Protein AF-A0A0S4U1T1-F1 (afdb_monomer)

Mean predicted aligned error: 9.07 Å

Organism: Ralstonia solanacearum (NCBI:txid305)

Nearest PDB structures (foldseek):
  3ty1-assembly1_C  TM=4.062E-01  e=2.350E+00  Klebsiella pneumoniae subsp. pneumoniae MGH 78578
  8wo9-assembly1_A  TM=2.594E-01  e=1.035E+00  Anas platyrhynchos

Secondary structure (DSSP, 8-state):
-------PPPP--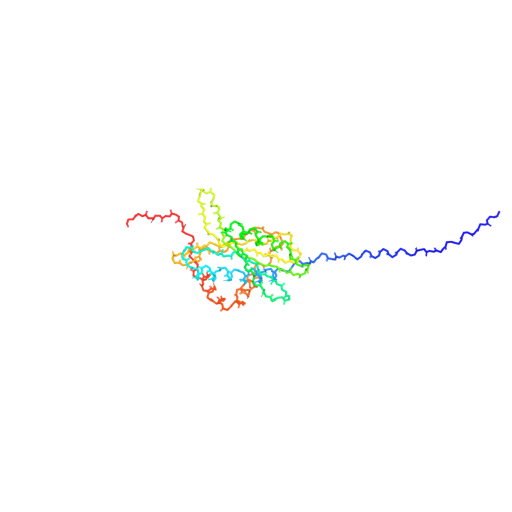-------PPPP-HHHHHHHHHHHHHHHHHHHHHS-TT--PPPEEEEEETTEEEEEE---SSHHHHHHHHHHHHHTPPTT-EEEEEEEEEEE-SSS-EEEEEEEEEE-TT-SS-EEEEEEEETTTTEEEEEEEE---SSS-SSHHHHHHHHHHHHHTSTTHHHHHHHHHTPBPPPPS-----

Foldseek 3Di:
DDDDDDDDDDDPPPPPPPPPQDQDDQLLQLLQLLQQLLVQLVQLQPDDPPDFDFKWKWKADPNDTDIDGQDDPDPVVSVVSRVVVLVVHDPQIKMKIWGWDWDDPVPRDIFIWIWIWIDGGNAPGIKIKTWGFDSVNTATEDDIDTDDGPRHCPPVVSSVVSSLVSLVVDPCSVVSVVRRVRHHYPDPPDDDDD

pLDDT: mean 84.94, std 17.88, range [35.72, 98.62]

Structure (mmCIF, N/CA/C/O backbone):
data_AF-A0A0S4U1T1-F1
#
_entry.id   AF-A0A0S4U1T1-F1
#
loop_
_atom_site.group_PDB
_atom_site.id
_atom_site.type_symbol
_atom_site.label_atom_id
_atom_site.label_alt_id
_atom_site.label_comp_id
_atom_site.label_asym_id
_atom_site.label_entity_id
_atom_site.label_seq_id
_atom_site.pdbx_PDB_ins_code
_atom_site.Cartn_x
_atom_site.Cartn_y
_atom_site.Cartn_z
_atom_site.occupancy
_atom_site.B_iso_or_equiv
_atom_site.auth_seq_id
_atom_site.auth_comp_id
_atom_site.auth_asym_id
_atom_site.auth_atom_id
_atom_site.pdbx_PDB_model_num
ATOM 1 N N . MET A 1 1 ? 19.005 -33.807 -72.481 1.00 41.78 1 MET A N 1
ATOM 2 C CA . MET A 1 1 ? 19.956 -32.889 -71.814 1.00 41.78 1 MET A CA 1
ATOM 3 C C . MET A 1 1 ? 19.130 -31.773 -71.186 1.00 41.78 1 MET A C 1
ATOM 5 O O . MET A 1 1 ? 18.418 -31.109 -71.921 1.00 41.78 1 MET A O 1
ATOM 9 N N . MET A 1 2 ? 18.902 -31.804 -69.864 1.00 35.72 2 MET A N 1
ATOM 10 C CA . MET A 1 2 ? 19.559 -30.906 -68.881 1.00 35.72 2 MET A CA 1
ATOM 11 C C . MET A 1 2 ? 19.509 -29.440 -69.355 1.00 35.72 2 MET A C 1
ATOM 13 O O . MET A 1 2 ? 20.162 -29.118 -70.334 1.00 35.72 2 MET A O 1
ATOM 17 N N . GLY A 1 3 ? 18.732 -28.508 -68.800 1.00 37.09 3 GLY A N 1
ATOM 18 C CA . GLY A 1 3 ? 18.296 -28.312 -67.418 1.00 37.09 3 GLY A CA 1
ATOM 19 C C . GLY A 1 3 ? 19.078 -27.130 -66.837 1.00 37.09 3 GLY A C 1
ATOM 20 O O . GLY A 1 3 ? 20.259 -27.285 -66.565 1.00 37.09 3 GLY A O 1
ATOM 21 N N . MET A 1 4 ? 18.447 -25.965 -66.648 1.00 39.22 4 MET A N 1
ATOM 22 C CA . MET A 1 4 ? 18.940 -24.942 -65.714 1.00 39.22 4 MET A CA 1
ATOM 23 C C . MET A 1 4 ? 17.814 -23.984 -65.311 1.00 39.22 4 MET A C 1
ATOM 25 O O . MET A 1 4 ? 17.476 -23.024 -66.001 1.00 39.22 4 MET A O 1
ATOM 29 N N . VAL A 1 5 ? 17.231 -24.294 -64.156 1.00 44.50 5 VAL A N 1
ATOM 30 C CA . VAL A 1 5 ? 16.336 -23.440 -63.376 1.00 44.50 5 VAL A CA 1
ATOM 31 C C . VAL A 1 5 ? 17.196 -22.387 -62.678 1.00 44.50 5 VAL A C 1
ATOM 33 O O . VAL A 1 5 ? 18.118 -22.728 -61.939 1.00 44.50 5 VAL A O 1
ATOM 36 N N . ARG A 1 6 ? 16.914 -21.098 -62.892 1.00 45.56 6 ARG A N 1
ATOM 37 C CA . ARG A 1 6 ? 17.517 -20.018 -62.098 1.00 45.56 6 ARG A CA 1
ATOM 38 C C . ARG A 1 6 ? 16.721 -19.846 -60.807 1.00 45.56 6 ARG A C 1
ATOM 40 O O . ARG A 1 6 ? 15.758 -19.088 -60.765 1.00 45.56 6 ARG A O 1
ATOM 47 N N . HIS A 1 7 ? 17.151 -20.526 -59.749 1.00 41.91 7 HIS A N 1
ATOM 48 C CA . HIS A 1 7 ? 16.784 -20.155 -58.386 1.00 41.91 7 HIS A CA 1
ATOM 49 C C . HIS A 1 7 ? 17.549 -18.886 -57.993 1.00 41.91 7 HIS A C 1
ATOM 51 O O . HIS A 1 7 ? 18.775 -18.895 -57.905 1.00 41.91 7 HIS A O 1
ATOM 57 N N . ARG A 1 8 ? 16.833 -17.784 -57.751 1.00 44.81 8 ARG A N 1
ATOM 58 C CA . ARG A 1 8 ? 17.343 -16.698 -56.908 1.00 44.81 8 ARG A CA 1
ATOM 59 C C . ARG A 1 8 ? 16.744 -16.873 -55.522 1.00 44.81 8 ARG A C 1
ATOM 61 O O . ARG A 1 8 ? 15.528 -16.890 -55.364 1.00 44.81 8 ARG A O 1
ATOM 68 N N . HIS A 1 9 ? 17.636 -17.063 -54.559 1.00 41.59 9 HIS A N 1
ATOM 69 C CA . HIS A 1 9 ? 17.355 -17.194 -53.141 1.00 41.59 9 HIS A CA 1
ATOM 70 C C . HIS A 1 9 ? 16.504 -16.027 -52.629 1.00 41.59 9 HIS A C 1
ATOM 72 O O . HIS A 1 9 ? 16.941 -14.878 -52.651 1.00 41.59 9 HIS A O 1
ATOM 78 N N . ALA A 1 10 ? 15.313 -16.337 -52.121 1.00 45.78 10 ALA A N 1
ATOM 79 C CA . ALA A 1 10 ? 14.671 -15.509 -51.114 1.00 45.78 10 ALA A CA 1
ATOM 80 C C . ALA A 1 10 ? 15.409 -15.753 -49.789 1.00 45.78 10 ALA A C 1
ATOM 82 O O . ALA A 1 10 ? 15.484 -16.889 -49.322 1.00 45.78 10 ALA A O 1
ATOM 83 N N . LEU A 1 11 ? 15.998 -14.707 -49.212 1.00 40.38 11 LEU A N 1
ATOM 84 C CA . LEU A 1 11 ? 16.504 -14.749 -47.841 1.00 40.38 11 LEU A CA 1
ATOM 85 C C . LEU A 1 11 ? 15.298 -14.705 -46.892 1.00 40.38 11 LEU A C 1
ATOM 87 O O . LEU A 1 11 ? 14.519 -13.751 -46.979 1.00 40.38 11 LEU A O 1
ATOM 91 N N . PRO A 1 12 ? 15.113 -15.676 -45.982 1.00 42.88 12 PRO A N 1
ATOM 92 C CA . PRO A 1 12 ? 14.087 -15.560 -44.963 1.00 42.88 12 PRO A CA 1
ATOM 93 C C . PRO A 1 12 ? 14.599 -14.612 -43.875 1.00 42.88 12 PRO A C 1
ATOM 95 O O . PRO A 1 12 ? 15.314 -15.017 -42.962 1.00 42.88 12 PRO A O 1
ATOM 98 N N . PHE A 1 13 ? 14.220 -13.336 -43.949 1.00 44.84 13 PHE A N 1
ATOM 99 C CA . PHE A 1 13 ? 14.292 -12.430 -42.800 1.00 44.84 13 PHE A CA 1
ATOM 100 C C . PHE A 1 13 ? 13.163 -12.771 -41.817 1.00 44.84 13 PHE A C 1
ATOM 102 O O . PHE A 1 13 ? 12.251 -11.983 -41.592 1.00 44.84 13 PHE A O 1
ATOM 109 N N . ASN A 1 14 ? 13.225 -13.958 -41.212 1.00 41.84 14 ASN A N 1
ATOM 110 C CA . ASN A 1 14 ? 12.470 -14.259 -39.999 1.00 41.84 14 ASN A CA 1
ATOM 111 C C . ASN A 1 14 ? 13.271 -13.730 -38.805 1.00 41.84 14 ASN A C 1
ATOM 113 O O . ASN A 1 14 ? 13.803 -14.489 -37.999 1.00 41.84 14 ASN A O 1
ATOM 117 N N . ASN A 1 15 ? 13.390 -12.405 -38.709 1.00 42.28 15 ASN A N 1
ATOM 118 C CA . ASN A 1 15 ? 13.849 -11.779 -37.477 1.00 42.28 15 ASN A CA 1
ATOM 119 C C . ASN A 1 15 ? 12.628 -11.652 -36.563 1.00 42.28 15 ASN A C 1
ATOM 121 O O . ASN A 1 15 ? 11.999 -10.601 -36.458 1.00 42.28 15 ASN A O 1
ATOM 125 N N . VAL A 1 16 ? 12.235 -12.780 -35.968 1.00 50.03 16 VAL A N 1
ATOM 126 C CA . VAL A 1 16 ? 11.308 -12.776 -34.840 1.00 50.03 16 VAL A CA 1
ATOM 127 C C . VAL A 1 16 ? 12.077 -12.108 -33.710 1.00 50.03 16 VAL A C 1
ATOM 129 O O . VAL A 1 16 ? 12.902 -12.745 -33.057 1.00 50.03 16 VAL A O 1
ATOM 132 N N . PHE A 1 17 ? 11.871 -10.802 -33.530 1.00 50.41 17 PHE A N 1
ATOM 133 C CA . PHE A 1 17 ? 12.301 -10.104 -32.329 1.00 50.41 17 PHE A CA 1
ATOM 134 C C . PHE A 1 17 ? 11.681 -10.852 -31.151 1.00 50.41 17 PHE A C 1
ATOM 136 O O . PHE A 1 17 ? 10.488 -10.721 -30.880 1.00 50.41 17 PHE A O 1
ATOM 143 N N . GLN A 1 18 ? 12.467 -11.694 -30.480 1.00 49.09 18 GLN A N 1
ATOM 144 C CA . GLN A 1 18 ? 12.069 -12.220 -29.189 1.00 49.09 18 GLN A CA 1
ATOM 145 C C . GLN A 1 18 ? 12.020 -11.018 -28.253 1.00 49.09 18 GLN A C 1
ATOM 147 O O . GLN A 1 18 ? 13.052 -10.545 -27.776 1.00 49.09 18 GLN A O 1
ATOM 152 N N . VAL A 1 19 ? 10.818 -10.478 -28.053 1.00 56.94 19 VAL A N 1
ATOM 153 C CA . VAL A 1 19 ? 10.554 -9.494 -27.009 1.00 56.94 19 VAL A CA 1
ATOM 154 C C . VAL A 1 19 ? 10.908 -10.192 -25.702 1.00 56.94 19 VAL A C 1
ATOM 156 O O . VAL A 1 19 ? 10.192 -11.074 -25.231 1.00 56.94 19 VAL A O 1
ATOM 159 N N . LYS A 1 20 ? 12.088 -9.877 -25.168 1.00 61.00 20 LYS A N 1
ATOM 160 C CA . LYS A 1 20 ? 12.563 -10.434 -23.907 1.00 61.00 20 LYS A CA 1
ATOM 161 C C . LYS A 1 20 ? 11.559 -10.003 -22.840 1.00 61.00 20 LYS A C 1
ATOM 163 O O . LYS A 1 20 ? 11.404 -8.804 -22.615 1.00 61.00 20 LYS A O 1
ATOM 168 N N . LYS A 1 21 ? 10.854 -10.966 -22.227 1.00 63.94 21 LYS A N 1
ATOM 169 C CA . LYS A 1 21 ? 9.918 -10.692 -21.124 1.00 63.94 21 LYS A CA 1
ATOM 170 C C . LYS A 1 21 ? 10.663 -9.824 -20.096 1.00 63.94 21 LYS A C 1
ATOM 172 O O . LYS A 1 21 ? 11.788 -10.192 -19.736 1.00 63.94 21 LYS A O 1
ATOM 177 N N . PRO A 1 22 ? 10.110 -8.670 -19.682 1.00 71.38 22 PRO A N 1
ATOM 178 C CA . PRO A 1 22 ? 10.780 -7.811 -18.718 1.00 71.38 22 PRO A CA 1
ATOM 179 C C . PRO A 1 22 ? 11.068 -8.613 -17.447 1.00 71.38 22 PRO A C 1
ATOM 181 O O . PRO A 1 22 ? 10.207 -9.345 -16.956 1.00 71.38 22 PRO A O 1
ATOM 184 N N . ILE A 1 23 ? 12.305 -8.516 -16.957 1.00 82.75 23 ILE A N 1
ATOM 185 C CA . ILE A 1 23 ? 12.683 -9.088 -15.664 1.00 82.75 23 ILE A CA 1
ATOM 186 C C . ILE A 1 23 ? 12.072 -8.184 -14.596 1.00 82.75 23 ILE A C 1
ATOM 188 O O . ILE A 1 23 ? 12.222 -6.966 -14.660 1.00 82.75 23 ILE A O 1
ATOM 192 N N . MET A 1 24 ? 11.368 -8.796 -13.648 1.00 89.94 24 MET A N 1
ATOM 193 C CA . MET A 1 24 ? 10.715 -8.099 -12.547 1.00 89.94 24 MET A CA 1
ATOM 194 C C . MET A 1 24 ? 11.749 -7.397 -11.656 1.00 89.94 24 MET A C 1
ATOM 196 O O . MET A 1 24 ? 12.754 -8.001 -11.282 1.00 89.94 24 MET A O 1
ATOM 200 N N . ASP A 1 25 ? 11.495 -6.129 -11.326 1.00 93.25 25 ASP A N 1
ATOM 201 C CA . ASP A 1 25 ? 12.336 -5.326 -10.435 1.00 93.25 25 ASP A CA 1
ATOM 202 C C . ASP A 1 25 ? 11.731 -5.274 -9.022 1.00 93.25 25 ASP A C 1
ATOM 204 O O . ASP A 1 25 ? 10.825 -4.486 -8.732 1.00 93.25 25 ASP A O 1
ATOM 208 N N . ASP A 1 26 ? 12.252 -6.129 -8.138 1.00 94.88 26 ASP A N 1
ATOM 209 C CA . ASP A 1 26 ? 11.770 -6.282 -6.757 1.00 94.88 26 ASP A CA 1
ATOM 210 C C . A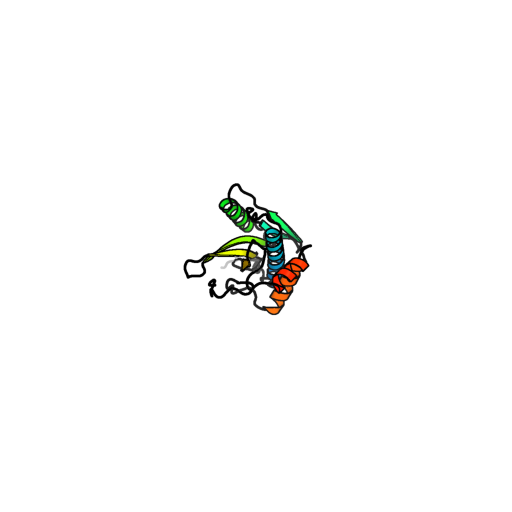SP A 1 26 ? 11.998 -5.004 -5.925 1.00 94.88 26 ASP A C 1
ATOM 212 O O . ASP A 1 26 ? 11.208 -4.682 -5.037 1.00 94.88 26 ASP A O 1
ATOM 216 N N . SER A 1 27 ? 13.033 -4.221 -6.258 1.00 96.00 27 SER A N 1
ATOM 217 C CA . SER A 1 27 ? 13.330 -2.944 -5.590 1.00 96.00 27 SER A CA 1
ATOM 218 C C . SER A 1 27 ? 12.269 -1.895 -5.912 1.00 96.00 27 SER A C 1
ATOM 220 O O . SER A 1 27 ? 11.778 -1.202 -5.017 1.00 96.00 27 SER A O 1
ATOM 222 N N . ARG A 1 28 ? 11.877 -1.798 -7.189 1.00 95.75 28 ARG A N 1
ATOM 223 C CA . ARG A 1 28 ? 10.784 -0.913 -7.623 1.00 95.75 28 ARG A CA 1
ATOM 224 C C . ARG A 1 28 ? 9.464 -1.301 -6.979 1.00 95.75 28 ARG A C 1
ATOM 226 O O . ARG A 1 28 ? 8.778 -0.441 -6.432 1.00 95.75 28 ARG A O 1
ATOM 233 N N . LEU A 1 29 ? 9.141 -2.594 -6.992 1.00 97.19 29 LEU A N 1
ATOM 234 C CA . LEU A 1 29 ? 7.918 -3.107 -6.380 1.00 97.19 29 LEU A CA 1
ATOM 235 C C . LEU A 1 29 ? 7.830 -2.721 -4.896 1.00 97.19 29 LEU A C 1
ATOM 237 O O . LEU A 1 29 ? 6.812 -2.182 -4.458 1.00 97.19 29 LEU A O 1
ATOM 241 N N . ALA A 1 30 ? 8.911 -2.935 -4.141 1.00 98.19 30 ALA A N 1
ATOM 242 C CA . ALA A 1 30 ? 8.996 -2.565 -2.733 1.00 98.19 30 ALA A CA 1
ATOM 243 C C . ALA A 1 30 ? 8.769 -1.065 -2.505 1.00 98.19 30 ALA A C 1
ATOM 245 O O . ALA A 1 30 ? 7.955 -0.681 -1.662 1.00 98.19 30 ALA A O 1
ATOM 246 N N . ARG A 1 31 ? 9.446 -0.214 -3.285 1.00 98.19 31 ARG A N 1
ATOM 247 C CA . ARG A 1 31 ? 9.311 1.245 -3.203 1.00 98.19 31 ARG A CA 1
ATOM 248 C C . ARG A 1 31 ? 7.877 1.701 -3.473 1.00 98.19 31 ARG A C 1
ATOM 250 O O . ARG A 1 31 ? 7.341 2.515 -2.721 1.00 98.19 31 ARG A O 1
ATOM 257 N N . TYR A 1 32 ? 7.236 1.151 -4.502 1.00 98.00 32 TYR A N 1
ATOM 258 C CA . TYR A 1 32 ? 5.875 1.534 -4.887 1.00 98.00 32 TYR A CA 1
ATOM 259 C C . TYR A 1 32 ? 4.856 1.161 -3.810 1.00 98.00 32 TYR A C 1
ATOM 261 O O . TYR A 1 32 ? 3.946 1.942 -3.509 1.00 98.00 32 TYR A O 1
ATOM 269 N N . LEU A 1 33 ? 5.033 -0.012 -3.197 1.00 98.44 33 LEU A N 1
ATOM 270 C CA . LEU A 1 33 ? 4.231 -0.469 -2.065 1.00 98.44 33 LEU A CA 1
ATOM 271 C C . LEU A 1 33 ? 4.443 0.397 -0.823 1.00 98.44 33 LEU A C 1
ATOM 273 O O . LEU A 1 33 ? 3.465 0.738 -0.166 1.00 98.44 33 LEU A O 1
ATOM 277 N N . GLY A 1 34 ? 5.682 0.793 -0.521 1.00 98.31 34 GLY A N 1
ATOM 278 C CA . GLY A 1 34 ? 5.988 1.665 0.616 1.00 98.31 34 GLY A CA 1
ATOM 279 C C . GLY A 1 34 ? 5.305 3.030 0.516 1.00 98.31 34 GLY A C 1
ATOM 280 O O . GLY A 1 34 ? 4.718 3.510 1.485 1.00 98.31 34 GLY A O 1
ATOM 281 N N . TYR A 1 35 ? 5.312 3.625 -0.679 1.00 98.62 35 TYR A N 1
ATOM 282 C CA . TYR A 1 35 ? 4.640 4.900 -0.938 1.00 98.62 35 TYR A CA 1
ATOM 283 C C . TYR A 1 35 ? 3.117 4.801 -0.779 1.00 98.62 35 TYR A C 1
ATOM 285 O O . TYR A 1 35 ? 2.511 5.639 -0.108 1.00 98.62 35 TYR A O 1
ATOM 293 N N . ALA A 1 36 ? 2.493 3.767 -1.360 1.00 98.25 36 ALA A N 1
ATOM 294 C CA . ALA A 1 36 ? 1.055 3.538 -1.208 1.00 98.25 36 ALA A CA 1
ATOM 295 C C . ALA A 1 36 ? 0.696 3.225 0.252 1.00 98.25 36 ALA A C 1
ATOM 297 O O . ALA A 1 36 ? -0.232 3.800 0.807 1.00 98.25 36 ALA A O 1
ATOM 298 N N . PHE A 1 37 ? 1.473 2.391 0.936 1.00 98.06 37 PHE A N 1
ATOM 299 C CA . PHE A 1 37 ? 1.269 2.141 2.358 1.00 98.06 37 PHE A CA 1
ATOM 300 C C . PHE A 1 37 ? 1.258 3.442 3.171 1.00 98.06 37 PHE A C 1
ATOM 302 O O . PHE A 1 37 ? 0.304 3.692 3.906 1.00 98.06 37 PHE A O 1
ATOM 309 N N . SER A 1 38 ? 2.256 4.308 2.974 1.00 97.75 38 SER A N 1
ATOM 310 C CA . SER A 1 38 ? 2.314 5.590 3.674 1.00 97.75 38 SER A CA 1
ATOM 311 C C . SER A 1 38 ? 1.099 6.471 3.378 1.00 97.75 38 SER A C 1
ATOM 313 O O . SER A 1 38 ? 0.503 7.020 4.305 1.00 97.75 38 SER A O 1
ATOM 315 N N . GLN A 1 39 ? 0.675 6.551 2.112 1.00 96.94 39 GLN A N 1
ATOM 316 C CA . GLN A 1 39 ? -0.532 7.282 1.718 1.00 96.94 39 GLN A CA 1
ATOM 317 C C . GLN A 1 39 ? -1.785 6.741 2.423 1.00 96.94 39 GLN A C 1
ATOM 319 O O . GLN A 1 39 ? -2.591 7.522 2.919 1.00 96.94 39 GLN A O 1
ATOM 324 N N . ALA A 1 40 ? -1.954 5.417 2.486 1.00 95.94 40 ALA A N 1
ATOM 325 C CA . ALA A 1 40 ? -3.110 4.796 3.130 1.00 95.94 40 ALA A CA 1
ATOM 326 C C . ALA A 1 40 ? -3.143 5.055 4.644 1.00 95.94 40 ALA A C 1
ATOM 328 O O . ALA A 1 40 ? -4.201 5.372 5.183 1.00 95.94 40 ALA A O 1
ATOM 329 N N . VAL A 1 41 ? -1.987 4.969 5.312 1.00 95.25 41 VAL A N 1
ATOM 330 C CA . VAL A 1 41 ? -1.849 5.297 6.740 1.00 95.25 41 VAL A CA 1
ATOM 331 C C . VAL A 1 41 ? -2.227 6.748 7.000 1.00 95.25 41 VAL A C 1
ATOM 333 O O . VAL A 1 41 ? -3.002 7.022 7.911 1.00 95.25 41 VAL A O 1
ATOM 336 N N . HIS A 1 42 ? -1.718 7.674 6.187 1.00 94.19 42 HIS A N 1
ATOM 337 C CA . HIS A 1 42 ? -2.030 9.088 6.348 1.00 94.19 42 HIS A CA 1
ATOM 338 C C . HIS A 1 42 ? -3.517 9.374 6.159 1.00 94.19 42 HIS A C 1
ATOM 340 O O . HIS A 1 42 ? -4.097 10.056 6.996 1.00 94.19 42 HIS A O 1
ATOM 346 N N . LEU A 1 43 ? -4.141 8.817 5.114 1.00 92.38 43 LEU A N 1
ATOM 347 C CA . LEU A 1 43 ? -5.578 8.973 4.889 1.00 92.38 43 LEU A CA 1
ATOM 348 C C . LEU A 1 43 ? -6.368 8.491 6.109 1.00 92.38 43 LEU A C 1
ATOM 350 O O . LEU A 1 43 ? -7.123 9.267 6.676 1.00 92.38 43 LEU A O 1
ATOM 354 N N . GLN A 1 44 ? -6.119 7.275 6.596 1.00 91.06 44 GLN A N 1
ATOM 355 C CA . GLN A 1 44 ? -6.805 6.767 7.790 1.00 91.06 44 GLN A CA 1
ATOM 356 C C . GLN A 1 44 ? -6.574 7.604 9.048 1.00 91.06 44 GLN A C 1
ATOM 358 O O . GLN A 1 44 ? -7.448 7.679 9.902 1.00 91.06 44 GLN A O 1
ATOM 363 N N . HIS A 1 45 ? -5.409 8.234 9.171 1.00 87.81 45 HIS A N 1
ATOM 364 C CA . HIS A 1 45 ? -5.102 9.079 10.315 1.00 87.81 45 HIS A CA 1
ATOM 365 C C . HIS A 1 45 ? -5.879 10.405 10.316 1.00 87.81 45 HIS A C 1
ATOM 367 O O . HIS A 1 45 ? -6.104 10.965 11.387 1.00 87.81 45 HIS A O 1
ATOM 373 N N . VAL A 1 46 ? -6.251 10.926 9.141 1.00 88.62 46 VAL A N 1
ATOM 374 C CA . VAL A 1 46 ? -6.899 12.245 9.001 1.00 88.62 46 VAL A CA 1
ATOM 375 C C . VAL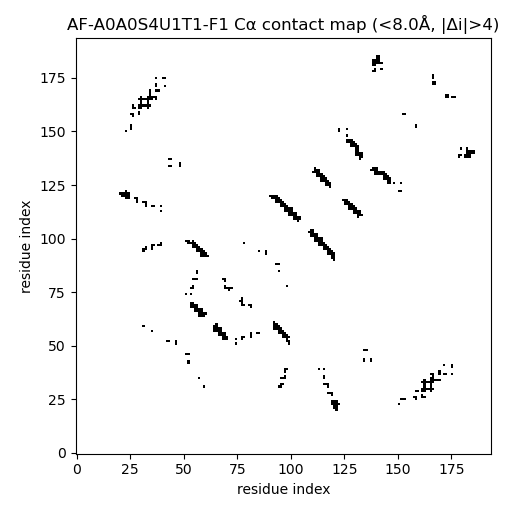 A 1 46 ? -8.395 12.179 8.698 1.00 88.62 46 VAL A C 1
ATOM 377 O O . VAL A 1 46 ? -9.055 13.216 8.749 1.00 88.62 46 VAL A O 1
ATOM 380 N N . LEU A 1 47 ? -8.926 10.999 8.370 1.00 87.06 47 LEU A N 1
ATOM 381 C CA . LEU A 1 47 ? -10.359 10.803 8.157 1.00 87.06 47 LEU A CA 1
ATOM 382 C C . LEU A 1 47 ? -11.137 10.977 9.463 1.00 87.06 47 LEU A C 1
ATOM 384 O O . LEU A 1 47 ? -10.689 10.566 10.536 1.00 87.06 47 LEU A O 1
ATOM 388 N N . ALA A 1 48 ? -12.336 11.549 9.364 1.00 81.94 48 ALA A N 1
ATOM 389 C CA . ALA A 1 48 ? -13.270 11.544 10.483 1.00 81.94 48 ALA A CA 1
ATOM 390 C C . ALA A 1 48 ? -13.794 10.111 10.753 1.00 81.94 48 ALA A C 1
ATOM 392 O O . ALA A 1 48 ? -13.827 9.297 9.830 1.00 81.94 48 ALA A O 1
ATOM 393 N N . PRO A 1 49 ? -14.264 9.787 11.977 1.00 77.19 49 PRO A N 1
ATOM 394 C CA . PRO A 1 49 ? -14.633 8.415 12.365 1.00 77.19 49 PRO A CA 1
ATOM 395 C C . PRO A 1 49 ? -15.642 7.692 11.450 1.00 77.19 49 PRO A C 1
ATOM 397 O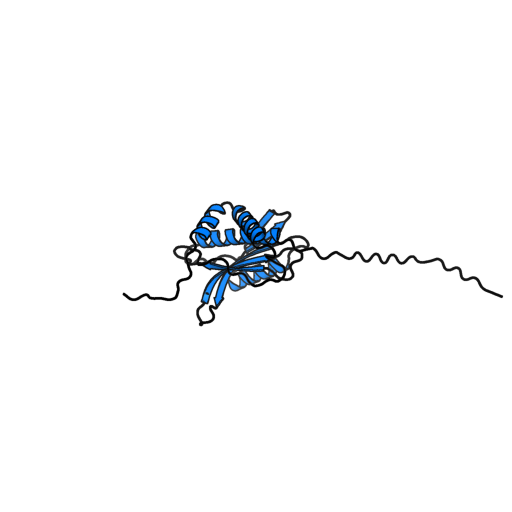 O . PRO A 1 49 ? -15.604 6.468 11.341 1.00 77.19 49 PRO A O 1
ATOM 400 N N . GLU A 1 50 ? -16.518 8.444 10.780 1.00 81.56 50 GLU A N 1
ATOM 401 C CA . GLU A 1 50 ? -17.566 7.926 9.884 1.00 81.56 50 GLU A CA 1
ATOM 402 C C . GLU A 1 50 ? -17.189 8.010 8.394 1.00 81.56 50 GLU A C 1
ATOM 404 O O . GLU A 1 50 ? -17.958 7.596 7.523 1.00 81.56 50 GLU A O 1
ATOM 409 N N . GLU A 1 51 ? -16.021 8.567 8.071 1.00 85.56 51 GLU A N 1
ATOM 410 C CA . GLU A 1 51 ? -15.556 8.654 6.694 1.00 85.56 51 GLU A CA 1
ATOM 411 C C . GLU A 1 51 ? -14.848 7.366 6.276 1.00 85.56 51 GLU A C 1
ATOM 413 O O . GLU A 1 51 ? -14.166 6.693 7.048 1.00 85.56 51 GLU A O 1
ATOM 418 N N . LEU A 1 52 ? -15.023 7.020 5.005 1.00 83.25 52 LEU A N 1
ATOM 419 C CA . LEU A 1 52 ? -14.376 5.871 4.393 1.00 83.25 52 LEU A CA 1
ATOM 420 C C . LEU A 1 52 ? -13.296 6.372 3.447 1.00 83.25 52 LEU A C 1
ATOM 422 O O . LEU A 1 52 ? -13.478 7.373 2.747 1.00 83.25 52 LEU A O 1
ATOM 426 N N . THR A 1 53 ? -12.181 5.653 3.385 1.00 87.38 53 THR A N 1
ATOM 427 C CA . THR A 1 53 ? -11.126 5.988 2.432 1.00 87.38 53 THR A CA 1
ATOM 428 C C . THR A 1 53 ? -11.653 5.819 1.020 1.00 87.38 53 THR A C 1
ATOM 430 O O . THR A 1 53 ? -12.192 4.772 0.659 1.00 87.38 53 THR A O 1
ATOM 433 N N . VAL A 1 54 ? -11.454 6.841 0.193 1.00 92.12 54 VAL A N 1
ATOM 434 C CA . VAL A 1 54 ? -11.616 6.708 -1.253 1.00 92.12 54 VAL A CA 1
ATOM 435 C C . VAL A 1 54 ? -10.456 5.851 -1.776 1.00 92.12 54 VAL A C 1
ATOM 437 O O . VAL A 1 54 ? -9.300 6.258 -1.624 1.00 92.12 54 VAL A O 1
ATOM 440 N N . PRO A 1 55 ? -10.718 4.677 -2.385 1.00 93.50 55 PRO A N 1
ATOM 441 C CA . PRO A 1 55 ? -9.681 3.876 -3.020 1.00 93.50 55 PRO A CA 1
ATOM 442 C C . PRO A 1 55 ? -8.904 4.696 -4.048 1.00 93.50 55 PRO A C 1
ATOM 444 O O . PRO A 1 55 ? -9.472 5.517 -4.774 1.00 93.50 55 PRO A O 1
ATOM 447 N N . TYR A 1 56 ? -7.603 4.455 -4.138 1.00 96.00 56 TYR A N 1
ATOM 448 C CA . TYR A 1 56 ? -6.739 5.175 -5.066 1.00 96.00 56 TYR A CA 1
ATOM 449 C C . TYR A 1 56 ? -5.744 4.238 -5.745 1.00 96.00 56 TYR A C 1
ATOM 451 O O . TYR A 1 56 ? -5.398 3.172 -5.227 1.00 96.00 56 TYR A O 1
ATOM 459 N N . VAL A 1 57 ? -5.256 4.674 -6.903 1.00 96.94 57 VAL A N 1
ATOM 460 C CA . VAL A 1 57 ? -4.150 4.048 -7.633 1.00 96.94 57 VAL A CA 1
ATOM 461 C C . VAL A 1 57 ? -3.046 5.081 -7.783 1.00 96.94 57 VAL A C 1
ATOM 463 O O . VAL A 1 57 ? -3.301 6.228 -8.130 1.00 96.94 57 VAL A O 1
ATOM 466 N N . VAL A 1 58 ? -1.815 4.683 -7.510 1.00 96.75 58 VAL A N 1
ATOM 467 C CA . VAL A 1 58 ? -0.610 5.459 -7.776 1.00 96.75 58 VAL A CA 1
ATOM 468 C C . VAL A 1 58 ? -0.000 4.924 -9.056 1.00 96.75 58 VAL A C 1
ATOM 470 O O . VAL A 1 58 ? 0.452 3.778 -9.104 1.00 96.75 58 VAL A O 1
ATOM 473 N N . TYR A 1 59 ? 0.011 5.753 -10.091 1.00 95.25 59 TYR A N 1
ATOM 474 C CA . TYR A 1 59 ? 0.716 5.455 -11.329 1.00 95.25 59 TYR A CA 1
ATOM 475 C C . TYR A 1 59 ? 2.166 5.903 -11.218 1.00 95.25 59 TYR A C 1
ATOM 477 O O . TYR A 1 59 ? 2.434 7.000 -10.727 1.00 95.25 59 TYR A O 1
ATOM 485 N N . TRP A 1 60 ? 3.087 5.063 -11.682 1.00 93.75 60 TRP A N 1
ATOM 486 C CA . TRP A 1 60 ? 4.516 5.348 -11.640 1.00 93.75 60 TRP A CA 1
ATOM 487 C C . TRP A 1 60 ? 5.059 5.529 -13.044 1.00 93.75 60 TRP A C 1
ATOM 489 O O . TRP A 1 60 ? 5.168 4.564 -13.802 1.00 93.75 60 TRP A O 1
ATOM 499 N N . ASP A 1 61 ? 5.434 6.761 -13.368 1.00 89.31 61 ASP A N 1
ATOM 500 C CA . ASP A 1 61 ? 6.137 7.083 -14.603 1.00 89.31 61 ASP A CA 1
ATOM 501 C C . ASP A 1 61 ? 7.539 7.581 -14.264 1.00 89.31 61 ASP A C 1
ATOM 503 O O . ASP A 1 61 ? 7.694 8.535 -13.508 1.00 89.31 61 ASP A O 1
ATOM 507 N N . HIS A 1 62 ? 8.569 6.893 -14.756 1.00 86.25 62 HIS A N 1
ATOM 508 C CA . HIS A 1 62 ? 9.967 7.211 -14.445 1.00 86.25 62 HIS A CA 1
ATOM 509 C C . HIS A 1 62 ? 10.256 7.433 -12.937 1.00 86.25 62 HIS A C 1
ATOM 511 O O . HIS A 1 62 ? 10.995 8.343 -12.575 1.00 86.25 62 HIS A O 1
ATOM 517 N N . GLU A 1 63 ? 9.697 6.586 -12.059 1.00 88.12 63 GLU A N 1
ATOM 518 C CA . GLU A 1 63 ? 9.783 6.697 -10.582 1.00 88.12 63 GLU A CA 1
ATOM 519 C C . GLU A 1 63 ? 9.063 7.906 -9.958 1.00 88.12 63 GLU A C 1
ATOM 521 O O . GLU A 1 63 ? 9.217 8.164 -8.764 1.00 88.12 63 GLU A O 1
ATOM 526 N N . VAL A 1 64 ? 8.247 8.624 -10.728 1.00 92.25 64 VAL A N 1
ATOM 527 C CA . VAL A 1 64 ? 7.426 9.731 -10.236 1.00 92.25 64 VAL A CA 1
ATOM 528 C C . VAL A 1 64 ? 6.015 9.214 -9.928 1.00 92.25 64 VAL A C 1
ATOM 530 O O . VAL A 1 64 ? 5.328 8.749 -10.844 1.00 92.25 64 VAL A O 1
ATOM 533 N N . PRO A 1 65 ? 5.562 9.271 -8.661 1.00 95.19 65 PRO A N 1
ATOM 534 C CA . PRO A 1 65 ? 4.231 8.814 -8.287 1.00 95.19 65 PRO A CA 1
ATOM 535 C C . PRO A 1 65 ? 3.158 9.838 -8.656 1.00 95.19 65 PRO A C 1
ATOM 537 O O . PRO A 1 65 ? 3.279 11.024 -8.355 1.00 95.19 65 PRO A O 1
ATOM 540 N N . THR A 1 66 ? 2.060 9.361 -9.236 1.00 94.81 66 THR A N 1
ATOM 541 C CA . THR A 1 66 ? 0.835 10.140 -9.459 1.00 94.81 66 THR A CA 1
ATOM 542 C C . THR A 1 66 ? -0.344 9.430 -8.790 1.00 94.81 66 THR A C 1
ATOM 544 O O . THR A 1 66 ? -0.895 8.494 -9.379 1.00 94.81 66 THR A O 1
ATOM 547 N N . PRO A 1 67 ? -0.724 9.813 -7.556 1.00 94.12 67 PRO A N 1
ATOM 548 C CA . PRO A 1 67 ? -1.901 9.264 -6.892 1.00 94.12 67 PRO A CA 1
ATOM 549 C C . PRO A 1 67 ? -3.185 9.792 -7.542 1.00 94.12 67 PRO A C 1
ATOM 551 O O . PRO A 1 67 ? -3.369 10.997 -7.703 1.00 94.12 67 PRO A O 1
ATOM 554 N N . VAL A 1 68 ? -4.092 8.883 -7.890 1.00 95.50 68 VAL A N 1
ATOM 555 C CA . VAL A 1 68 ? -5.396 9.178 -8.491 1.00 95.50 68 VAL A CA 1
ATOM 556 C C . VAL A 1 68 ? -6.489 8.526 -7.638 1.00 95.50 68 VAL A C 1
ATOM 558 O O . VAL A 1 68 ? -6.498 7.298 -7.512 1.00 95.50 68 VAL A O 1
ATOM 561 N N . PRO A 1 69 ? -7.398 9.309 -7.028 1.00 95.75 69 PRO A N 1
ATOM 562 C CA . PRO A 1 69 ? -8.537 8.769 -6.294 1.00 95.75 69 PRO A CA 1
ATOM 563 C C . PRO A 1 69 ? -9.648 8.316 -7.251 1.00 95.75 69 PRO A C 1
ATOM 565 O O . PRO A 1 69 ? -9.865 8.928 -8.298 1.00 95.75 69 PRO A O 1
ATOM 568 N N . TYR A 1 70 ? -10.401 7.289 -6.856 1.00 95.81 70 TYR A N 1
ATOM 569 C CA . TYR A 1 70 ? -11.549 6.764 -7.605 1.00 95.81 70 TYR A CA 1
ATOM 570 C C . TYR A 1 70 ? -12.835 6.875 -6.778 1.00 95.81 70 TYR A C 1
ATOM 572 O O . TYR A 1 70 ? -13.317 5.872 -6.253 1.00 95.81 70 TYR A O 1
ATOM 580 N N . PRO A 1 71 ? -13.400 8.087 -6.618 1.00 94.75 71 PRO A N 1
ATOM 581 C CA . PRO A 1 71 ? -14.647 8.268 -5.888 1.00 94.75 71 PRO A CA 1
ATOM 582 C C . PRO A 1 71 ? -15.828 7.651 -6.647 1.00 94.75 71 PRO A C 1
ATOM 584 O O . PRO A 1 71 ? -15.858 7.614 -7.879 1.00 94.75 71 PRO A O 1
ATOM 587 N N . ALA A 1 72 ? -16.826 7.199 -5.896 1.00 94.25 72 ALA A N 1
ATOM 588 C CA . ALA A 1 72 ? -18.105 6.732 -6.417 1.00 94.25 72 ALA A CA 1
ATOM 589 C C . ALA A 1 72 ? -19.205 6.944 -5.369 1.00 94.25 72 ALA A C 1
ATOM 591 O O . ALA A 1 72 ? -18.927 7.363 -4.244 1.00 94.25 72 ALA A O 1
ATOM 592 N N . THR A 1 73 ? -20.454 6.653 -5.732 1.00 92.38 73 THR A N 1
ATOM 593 C CA . THR A 1 73 ? -21.598 6.769 -4.817 1.00 92.38 73 THR A CA 1
ATOM 594 C C . THR A 1 73 ? -21.552 5.711 -3.717 1.00 92.38 73 THR A C 1
ATOM 596 O O . THR A 1 73 ? -21.985 5.973 -2.596 1.00 92.38 73 THR A O 1
ATOM 599 N N . THR A 1 74 ? -20.997 4.531 -4.005 1.00 92.00 74 THR A N 1
ATOM 600 C CA . THR A 1 74 ? -20.797 3.465 -3.017 1.00 92.00 74 THR A CA 1
ATOM 601 C C . THR A 1 74 ? -19.335 3.031 -2.935 1.00 92.00 74 THR A C 1
ATOM 603 O O . THR A 1 74 ? -18.582 3.123 -3.904 1.00 92.00 74 THR A O 1
ATOM 606 N N . GLN A 1 75 ? -18.927 2.486 -1.786 1.00 90.50 75 GLN A N 1
ATOM 607 C CA . GLN A 1 75 ? -17.583 1.915 -1.631 1.00 90.50 75 GLN A CA 1
ATOM 608 C C . GLN A 1 75 ? -17.322 0.743 -2.579 1.00 90.50 75 GLN A C 1
ATOM 610 O O . GLN A 1 75 ? -16.224 0.612 -3.111 1.00 90.50 75 GLN A O 1
ATOM 615 N N . ALA A 1 76 ? -18.332 -0.093 -2.831 1.00 92.50 76 ALA A N 1
ATOM 616 C CA . ALA A 1 76 ? -18.200 -1.206 -3.764 1.00 92.50 76 ALA A CA 1
ATOM 617 C C . ALA A 1 76 ? -17.858 -0.709 -5.179 1.00 92.50 76 ALA A C 1
ATOM 619 O O . ALA A 1 76 ? -16.913 -1.203 -5.789 1.00 92.50 76 ALA A O 1
ATOM 620 N N . GLU A 1 77 ? -18.560 0.315 -5.667 1.00 95.44 77 GLU A N 1
ATOM 621 C CA . GLU A 1 77 ? -18.267 0.933 -6.966 1.00 95.44 77 GLU A CA 1
ATOM 622 C C . GLU A 1 77 ? -16.887 1.593 -6.993 1.00 95.44 77 GLU A C 1
ATOM 624 O O . GLU A 1 77 ? -16.150 1.424 -7.960 1.00 95.44 77 GLU A O 1
ATOM 629 N N . ALA A 1 78 ? -16.503 2.297 -5.926 1.00 95.06 78 ALA A N 1
ATOM 630 C CA . ALA A 1 78 ? -15.197 2.948 -5.833 1.00 95.06 78 ALA A CA 1
ATOM 631 C C . ALA A 1 78 ? -14.046 1.927 -5.929 1.00 95.06 78 ALA A C 1
ATOM 633 O O . ALA A 1 78 ? -13.055 2.140 -6.634 1.00 95.06 78 ALA A O 1
ATOM 634 N N . VAL A 1 79 ? -14.205 0.772 -5.271 1.00 94.12 79 VAL A N 1
ATOM 635 C CA . VAL A 1 79 ? -13.256 -0.347 -5.347 1.00 94.12 79 VAL A CA 1
ATOM 636 C C . VAL A 1 79 ? -13.203 -0.936 -6.755 1.00 94.12 79 VAL A C 1
ATOM 638 O O . VAL A 1 79 ? -12.107 -1.175 -7.266 1.00 94.12 79 VAL A O 1
ATOM 641 N N . GLU A 1 80 ? -14.347 -1.150 -7.405 1.00 95.25 80 GLU A N 1
ATOM 642 C CA . GLU A 1 80 ? -14.382 -1.672 -8.775 1.00 95.25 80 GLU A CA 1
ATOM 643 C C . GLU A 1 80 ? -13.787 -0.686 -9.792 1.00 95.25 80 GLU A C 1
ATOM 645 O O . GLU A 1 80 ? -13.033 -1.099 -10.676 1.00 95.25 80 GLU A O 1
ATOM 650 N N . HIS A 1 81 ? -14.013 0.621 -9.631 1.00 95.25 81 HIS A N 1
ATOM 651 C CA . HIS A 1 81 ? -13.377 1.652 -10.454 1.00 95.25 81 HIS A CA 1
ATOM 652 C C . HIS A 1 81 ? -11.851 1.631 -10.315 1.00 95.25 81 HIS A C 1
ATOM 654 O O . HIS A 1 81 ? -11.143 1.586 -11.324 1.00 95.25 81 HIS A O 1
ATOM 660 N N . ALA A 1 82 ? -11.336 1.591 -9.082 1.00 94.50 82 ALA A N 1
ATOM 661 C CA . ALA A 1 82 ? -9.899 1.483 -8.844 1.00 94.50 82 ALA A CA 1
ATOM 662 C C . ALA A 1 82 ? -9.328 0.183 -9.440 1.00 94.50 82 ALA A C 1
ATOM 664 O O . ALA A 1 82 ? -8.281 0.201 -10.088 1.00 94.50 82 ALA A O 1
ATOM 665 N N . ARG A 1 83 ? -10.032 -0.949 -9.293 1.00 93.75 83 ARG A N 1
ATOM 666 C CA . ARG A 1 83 ? -9.634 -2.238 -9.887 1.00 93.75 83 ARG A CA 1
ATOM 667 C C . ARG A 1 83 ? -9.540 -2.171 -11.407 1.00 93.75 83 ARG A C 1
ATOM 669 O O . ARG A 1 83 ? -8.516 -2.576 -11.959 1.00 93.75 83 ARG A O 1
ATOM 676 N N . ALA A 1 84 ? -10.568 -1.637 -12.061 1.00 93.81 84 ALA A N 1
ATOM 677 C CA . ALA A 1 84 ? -10.601 -1.474 -13.509 1.00 93.81 84 ALA A CA 1
ATOM 678 C C . ALA A 1 84 ? -9.464 -0.566 -14.002 1.00 93.81 84 ALA A C 1
ATOM 680 O O . ALA A 1 84 ? -8.816 -0.870 -15.002 1.00 93.81 84 ALA A O 1
ATOM 681 N N . ALA A 1 85 ? -9.159 0.505 -13.268 1.00 91.69 85 ALA A N 1
ATOM 682 C CA . ALA A 1 85 ? -8.112 1.448 -13.640 1.00 91.69 85 ALA A CA 1
ATOM 683 C C . ALA A 1 85 ? -6.692 0.853 -13.581 1.00 91.69 85 ALA A C 1
ATOM 685 O O . ALA A 1 85 ? -5.829 1.227 -14.379 1.00 91.69 85 ALA A O 1
ATOM 686 N N . ARG A 1 86 ? -6.443 -0.119 -12.692 1.00 91.38 86 ARG A N 1
ATOM 687 C CA . ARG A 1 86 ? -5.169 -0.870 -12.631 1.00 91.38 86 ARG A CA 1
ATOM 688 C C . ARG A 1 86 ? -4.973 -1.781 -13.839 1.00 91.38 86 ARG A C 1
ATOM 690 O O . ARG A 1 86 ? -3.848 -1.975 -14.296 1.00 91.38 86 ARG A O 1
ATOM 697 N N . ALA A 1 87 ? -6.062 -2.318 -14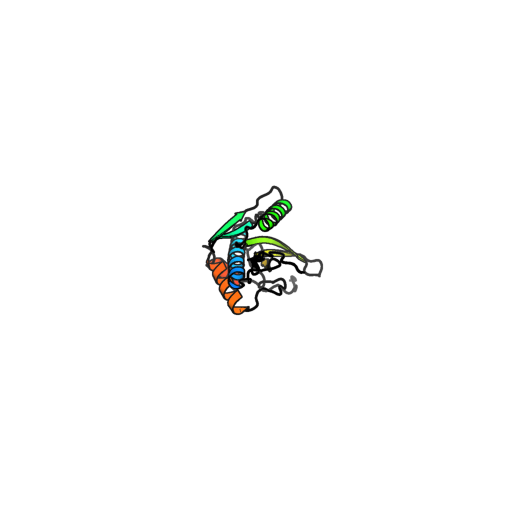.389 1.00 83.69 87 ALA A N 1
ATOM 698 C CA . ALA A 1 87 ? -6.016 -3.151 -15.590 1.00 83.69 87 ALA A CA 1
ATOM 699 C C . ALA A 1 87 ? -5.660 -2.350 -16.858 1.00 83.69 87 ALA A C 1
ATOM 701 O O . ALA A 1 87 ? -5.224 -2.936 -17.842 1.00 83.69 87 ALA A O 1
ATOM 702 N N . GLN A 1 88 ? -5.804 -1.021 -16.826 1.00 79.88 88 GLN A N 1
ATOM 703 C CA . GLN A 1 88 ? -5.527 -0.115 -17.947 1.00 79.88 88 GLN A CA 1
ATOM 704 C C . GLN A 1 88 ? -4.100 0.467 -17.933 1.00 79.88 88 GLN A C 1
ATOM 706 O O . GLN A 1 88 ? -3.830 1.452 -18.623 1.00 79.88 88 GLN A O 1
ATOM 711 N N . HIS A 1 89 ? -3.185 -0.091 -17.131 1.00 72.25 89 HIS A N 1
ATOM 712 C CA . HIS A 1 89 ? -1.805 0.393 -17.062 1.00 72.25 89 HIS A CA 1
ATOM 713 C C . HIS A 1 89 ? -1.113 0.329 -18.433 1.00 72.25 89 HIS A C 1
ATOM 715 O O . HIS A 1 89 ? -1.395 -0.535 -19.265 1.00 72.25 89 HIS A O 1
ATOM 721 N N . ARG A 1 90 ? -0.204 1.277 -18.677 1.00 66.75 90 ARG A N 1
ATOM 722 C CA . ARG A 1 90 ? 0.586 1.318 -19.911 1.00 66.75 90 ARG A CA 1
ATOM 723 C C . ARG A 1 90 ? 1.755 0.342 -19.800 1.00 66.75 90 ARG A C 1
ATOM 725 O O . ARG A 1 90 ? 2.275 0.098 -18.714 1.00 66.75 90 ARG A O 1
ATOM 732 N N . GLU A 1 91 ? 2.189 -0.206 -20.931 1.00 68.06 91 GLU A N 1
ATOM 733 C CA . GLU A 1 91 ? 3.384 -1.047 -20.961 1.00 68.06 91 GLU A CA 1
ATOM 734 C C . GLU A 1 91 ? 4.596 -0.284 -20.404 1.00 68.06 91 GLU A C 1
ATOM 736 O O . GLU A 1 91 ? 4.842 0.869 -20.756 1.00 68.06 91 GLU A O 1
ATOM 741 N N . GLY A 1 92 ? 5.360 -0.934 -19.524 1.00 68.81 92 GLY A N 1
ATOM 742 C CA . GLY A 1 92 ? 6.590 -0.378 -18.952 1.00 68.81 92 GLY A CA 1
ATOM 743 C C . GLY A 1 92 ? 6.413 0.496 -17.706 1.00 68.81 92 GLY A C 1
ATOM 744 O O . GLY A 1 92 ? 7.416 0.768 -17.046 1.00 68.81 92 GLY A O 1
ATOM 745 N N . THR A 1 93 ? 5.186 0.874 -17.332 1.00 83.88 93 THR A N 1
ATOM 746 C CA . THR A 1 93 ? 4.905 1.611 -16.090 1.00 83.88 93 THR A CA 1
ATOM 747 C C . THR A 1 93 ? 4.289 0.695 -15.034 1.00 83.88 93 THR A C 1
ATOM 749 O O . THR A 1 93 ? 3.481 -0.179 -15.340 1.00 83.88 93 THR A O 1
ATOM 752 N N . GLY A 1 94 ? 4.716 0.847 -13.779 1.00 93.06 94 GLY A N 1
ATOM 753 C CA . GLY A 1 94 ? 4.137 0.111 -12.654 1.00 93.06 94 GLY A CA 1
ATOM 754 C C . GLY A 1 94 ? 3.023 0.896 -11.969 1.00 93.06 94 GLY A C 1
ATOM 755 O O . GLY A 1 94 ? 2.781 2.071 -12.258 1.00 93.06 94 GLY A O 1
ATOM 756 N N . TRP A 1 95 ? 2.348 0.243 -11.032 1.00 96.56 95 TRP A N 1
ATOM 757 C CA . TRP A 1 95 ? 1.320 0.867 -10.209 1.00 96.56 95 TRP A CA 1
ATOM 758 C C . TRP A 1 95 ? 1.364 0.325 -8.782 1.00 96.56 95 TRP A C 1
ATOM 760 O O . TRP A 1 95 ? 1.811 -0.794 -8.526 1.00 96.56 95 TRP A O 1
ATOM 770 N N . SER A 1 96 ? 0.865 1.118 -7.844 1.00 97.88 96 SER A N 1
ATOM 771 C CA . SER A 1 96 ? 0.475 0.647 -6.516 1.00 97.88 96 SER A CA 1
ATOM 772 C C . SER A 1 96 ? -0.904 1.186 -6.158 1.00 97.88 96 SER A C 1
ATOM 774 O O . SER A 1 96 ? -1.424 2.071 -6.827 1.00 97.88 96 SER A O 1
ATOM 776 N N . SER A 1 97 ? -1.565 0.619 -5.162 1.00 97.81 97 SER A N 1
ATOM 777 C CA . SER A 1 97 ? -2.890 1.072 -4.733 1.00 97.81 97 SER A CA 1
ATOM 778 C C . SER A 1 97 ? -3.098 0.797 -3.259 1.00 97.81 97 SER A C 1
ATOM 780 O O . SER A 1 97 ? -2.512 -0.145 -2.725 1.00 97.81 97 SER A O 1
ATOM 782 N N . GLY A 1 98 ? -3.967 1.581 -2.628 1.00 96.94 98 GLY A N 1
ATOM 783 C CA . GLY A 1 98 ? -4.373 1.379 -1.245 1.00 96.94 98 GLY A CA 1
ATOM 784 C C . GLY A 1 98 ? -5.876 1.545 -1.079 1.00 96.94 98 GLY A C 1
ATOM 785 O O . GLY A 1 98 ? -6.503 2.375 -1.743 1.00 96.94 98 GLY A O 1
ATOM 786 N N . ARG A 1 99 ? -6.456 0.731 -0.198 1.00 95.06 99 ARG A N 1
ATOM 787 C CA . ARG A 1 99 ? -7.865 0.806 0.199 1.00 95.06 99 ARG A CA 1
ATOM 788 C C . ARG A 1 99 ? -8.097 0.120 1.537 1.00 95.06 99 ARG A C 1
ATOM 790 O O . ARG A 1 99 ? -7.268 -0.660 1.998 1.00 95.06 99 ARG A O 1
ATOM 797 N N . GLU A 1 100 ? -9.272 0.342 2.100 1.00 92.81 100 GLU A N 1
ATOM 798 C CA . GLU A 1 100 ? -9.781 -0.458 3.210 1.00 92.81 100 GLU A CA 1
ATOM 799 C C . GLU A 1 100 ? -10.260 -1.833 2.721 1.00 92.81 100 GLU A C 1
ATOM 801 O O . GLU A 1 100 ? -10.614 -2.045 1.549 1.00 92.81 100 GLU A O 1
ATOM 806 N N . GLY A 1 101 ? -10.264 -2.796 3.633 1.00 90.75 101 GLY A N 1
ATOM 807 C CA . GLY A 1 101 ? -10.728 -4.149 3.398 1.00 90.75 101 GLY A CA 1
ATOM 808 C C . GLY A 1 101 ? -11.045 -4.879 4.695 1.00 90.75 101 GLY A C 1
ATOM 809 O O . GLY A 1 101 ? -10.830 -4.373 5.793 1.00 90.75 101 GLY A O 1
ATOM 810 N N . TRP A 1 102 ? -11.543 -6.100 4.534 1.00 90.31 102 TRP A N 1
ATOM 811 C CA . TRP A 1 102 ? -11.841 -7.013 5.629 1.00 90.31 102 TRP A CA 1
ATOM 812 C C . TRP A 1 102 ? -11.056 -8.302 5.428 1.00 90.31 102 TRP A C 1
ATOM 814 O O . TRP A 1 102 ? -11.073 -8.857 4.326 1.00 90.31 102 TRP A O 1
ATOM 824 N N . LEU A 1 103 ? -10.413 -8.788 6.486 1.00 89.12 103 LEU A N 1
ATOM 825 C CA . LEU A 1 103 ? -9.809 -10.115 6.525 1.00 89.12 103 LEU A CA 1
ATOM 826 C C . LEU A 1 103 ? -10.611 -11.012 7.471 1.00 89.12 103 LEU A C 1
ATOM 828 O O . LEU A 1 103 ? -10.938 -10.603 8.584 1.00 89.12 103 LEU A O 1
ATOM 832 N N . ASP A 1 104 ? -10.937 -12.223 7.023 1.00 88.31 104 ASP A N 1
ATOM 833 C CA . ASP A 1 104 ? -11.524 -13.259 7.875 1.00 88.31 104 ASP A CA 1
ATOM 834 C C . ASP A 1 104 ? -10.414 -13.922 8.702 1.00 88.31 104 ASP A C 1
ATOM 836 O O . ASP A 1 104 ? -9.409 -14.371 8.149 1.00 88.31 104 ASP A O 1
ATOM 840 N N . LEU A 1 105 ? -10.590 -13.966 10.024 1.00 82.06 105 LEU A N 1
ATOM 841 C CA . LEU A 1 105 ? -9.623 -14.546 10.960 1.00 82.06 105 LEU A CA 1
ATOM 842 C C . LEU A 1 105 ? -9.801 -16.066 11.142 1.00 82.06 105 LEU A C 1
ATOM 844 O O . LEU A 1 105 ? -9.118 -16.676 11.962 1.00 82.06 105 LEU A O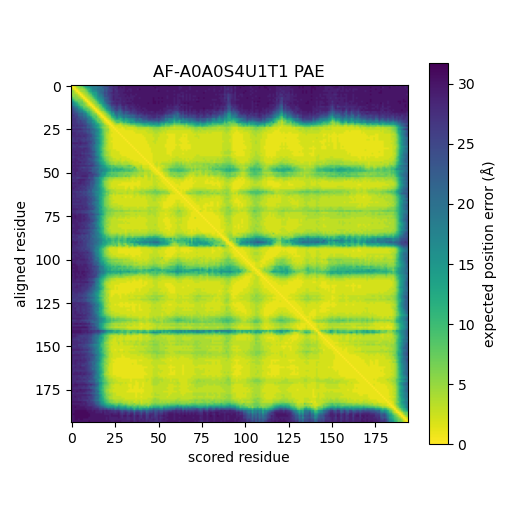 1
ATOM 848 N N . GLY A 1 106 ? -10.729 -16.692 10.412 1.00 81.44 106 GLY A N 1
ATOM 849 C CA . GLY A 1 106 ? -10.971 -18.139 10.419 1.00 81.44 106 GLY A CA 1
ATOM 850 C C . GLY A 1 106 ? -11.825 -18.641 11.587 1.00 81.44 106 GLY A C 1
ATOM 851 O O . GLY A 1 106 ? -12.160 -19.822 11.639 1.00 81.44 106 GLY A O 1
ATOM 852 N N . ASN A 1 107 ? -12.215 -17.759 12.509 1.00 81.25 107 ASN A N 1
ATOM 853 C CA . ASN A 1 107 ? -13.098 -18.051 13.645 1.00 81.25 107 ASN A CA 1
ATOM 854 C C . ASN A 1 107 ? -14.471 -17.355 13.523 1.00 81.25 107 ASN A C 1
ATOM 856 O O . ASN A 1 107 ? -15.174 -17.195 14.519 1.00 81.25 107 ASN A O 1
ATOM 860 N N . GLY A 1 108 ? -14.829 -16.891 12.321 1.00 80.69 108 GLY A N 1
ATOM 861 C CA . GLY A 1 108 ? -16.036 -16.096 12.069 1.00 80.69 108 GLY A CA 1
ATOM 862 C C . GLY A 1 108 ? -15.905 -14.613 12.435 1.00 80.69 108 GLY A C 1
ATOM 863 O O . GLY A 1 108 ? -16.825 -13.841 12.167 1.00 80.69 108 GLY A O 1
ATOM 864 N N . THR A 1 109 ? -14.769 -14.194 13.003 1.00 84.94 109 THR A N 1
ATOM 865 C CA . THR A 1 109 ? -14.446 -12.781 13.233 1.00 84.94 109 THR A CA 1
ATOM 866 C C . THR A 1 109 ? -13.783 -12.193 11.995 1.00 84.94 109 THR A C 1
ATOM 868 O O . THR A 1 109 ? -12.951 -12.835 11.354 1.00 84.94 109 THR A O 1
ATOM 871 N N . LYS A 1 110 ? -14.121 -10.941 11.684 1.00 87.62 110 LYS A N 1
ATOM 872 C CA . LYS A 1 110 ? -13.441 -10.150 10.660 1.00 87.62 110 LYS A CA 1
ATOM 873 C C . LYS A 1 110 ? -12.653 -9.031 11.313 1.00 87.62 110 LYS A C 1
ATOM 875 O O . LYS A 1 110 ? -13.099 -8.464 12.307 1.00 87.62 110 LYS A O 1
ATOM 880 N N . ALA A 1 111 ? -11.521 -8.696 10.719 1.00 87.19 111 ALA A N 1
ATOM 881 C CA . ALA A 1 111 ? -10.732 -7.540 11.102 1.00 87.19 111 ALA A CA 1
ATOM 882 C C . ALA A 1 111 ? -10.621 -6.563 9.932 1.00 87.19 111 ALA A C 1
ATOM 884 O O . ALA A 1 111 ? -10.490 -6.975 8.774 1.00 87.19 111 ALA A O 1
ATOM 885 N N . GLU A 1 112 ? -10.685 -5.273 10.251 1.00 89.62 112 GLU A N 1
ATOM 886 C CA . GLU A 1 112 ? -10.406 -4.206 9.297 1.00 89.62 112 GLU A CA 1
ATOM 887 C C . GLU A 1 112 ? -8.913 -4.180 8.975 1.00 89.62 112 GLU A C 1
ATOM 889 O O . GLU A 1 112 ? -8.053 -4.325 9.849 1.00 89.62 112 GLU A O 1
ATOM 894 N N . VAL A 1 113 ? -8.609 -4.013 7.692 1.00 93.94 113 VAL A N 1
ATOM 895 C CA . VAL A 1 113 ? -7.242 -3.949 7.186 1.00 93.94 113 VAL A CA 1
ATOM 896 C C . VAL A 1 113 ? -7.113 -2.860 6.138 1.00 93.94 113 VAL A C 1
ATOM 898 O O . VAL A 1 113 ? -8.022 -2.621 5.343 1.00 93.94 113 VAL A O 1
ATOM 901 N N . LEU A 1 114 ? -5.939 -2.248 6.083 1.00 95.31 114 LEU A N 1
ATOM 902 C CA . LEU A 1 114 ? -5.464 -1.595 4.878 1.00 95.31 114 LEU A CA 1
ATOM 903 C C . LEU A 1 114 ? -4.959 -2.679 3.929 1.00 95.31 114 LEU A C 1
ATOM 905 O O . LEU A 1 114 ? -4.031 -3.414 4.270 1.00 95.31 114 LEU A O 1
ATOM 909 N N . LEU A 1 115 ? -5.557 -2.777 2.744 1.00 96.56 115 LEU A N 1
ATOM 910 C CA . LEU A 1 115 ? -5.004 -3.556 1.646 1.00 96.56 115 LEU A CA 1
ATOM 911 C C . LEU A 1 115 ? -4.173 -2.638 0.758 1.00 96.56 115 LEU A C 1
ATOM 913 O O . LEU A 1 115 ? -4.700 -1.703 0.150 1.00 96.56 115 LEU A O 1
ATOM 917 N N . ILE A 1 116 ? -2.892 -2.965 0.650 1.00 98.12 116 ILE A N 1
ATOM 918 C CA . ILE A 1 116 ? -1.943 -2.334 -0.254 1.00 98.12 116 ILE A CA 1
ATOM 919 C C . ILE A 1 116 ? -1.563 -3.347 -1.329 1.00 98.12 116 ILE A C 1
ATOM 921 O O . ILE A 1 116 ? -1.207 -4.487 -1.031 1.00 98.12 116 ILE A O 1
ATOM 925 N N . GLU A 1 117 ? -1.640 -2.931 -2.585 1.00 97.88 117 GLU A N 1
ATOM 926 C CA . GLU A 1 117 ? -1.311 -3.770 -3.738 1.00 97.88 117 GLU A CA 1
ATOM 927 C C . GLU A 1 117 ? -0.265 -3.059 -4.595 1.00 97.88 117 GLU A C 1
ATOM 929 O O . GLU A 1 117 ? -0.248 -1.828 -4.674 1.00 97.88 117 GLU A O 1
ATOM 934 N N . GLY A 1 118 ? 0.611 -3.824 -5.238 1.00 97.19 118 GLY A N 1
ATOM 935 C CA . GLY A 1 118 ? 1.667 -3.286 -6.087 1.00 97.19 118 GLY A CA 1
ATOM 936 C C . GLY A 1 118 ? 1.990 -4.218 -7.238 1.00 97.19 118 GLY A C 1
ATOM 937 O O . GLY A 1 118 ? 1.987 -5.441 -7.086 1.00 97.19 118 GLY A O 1
ATOM 938 N N . TRP A 1 119 ? 2.287 -3.635 -8.392 1.00 96.50 119 TRP A N 1
ATOM 939 C CA . TRP A 1 119 ? 2.675 -4.364 -9.587 1.00 96.50 119 TRP A CA 1
ATOM 940 C C . TRP A 1 119 ? 3.719 -3.584 -10.382 1.00 96.50 119 TRP A C 1
ATOM 942 O O . TRP A 1 119 ? 3.670 -2.357 -10.493 1.00 96.50 119 TRP A O 1
ATOM 952 N N . VAL A 1 120 ? 4.657 -4.321 -10.966 1.00 94.75 120 VAL A N 1
ATOM 953 C CA . VAL A 1 120 ? 5.688 -3.800 -11.866 1.00 94.75 120 VAL A CA 1
ATOM 954 C C . VAL A 1 120 ? 5.818 -4.726 -13.078 1.00 94.75 120 VAL A C 1
ATOM 956 O O . VAL A 1 120 ? 5.507 -5.918 -12.965 1.00 94.75 120 VAL A O 1
ATOM 959 N N . PRO A 1 121 ? 6.314 -4.229 -14.228 1.00 92.38 121 PRO A N 1
ATOM 960 C CA . PRO A 1 121 ? 6.558 -5.069 -15.394 1.00 92.38 121 PRO A CA 1
ATOM 961 C C . PRO A 1 121 ? 7.370 -6.324 -15.050 1.00 92.38 121 PRO A C 1
ATOM 963 O O . PRO A 1 121 ? 8.404 -6.248 -14.392 1.00 92.38 121 PRO A O 1
ATOM 966 N N . GLY A 1 122 ? 6.895 -7.484 -15.508 1.00 91.62 122 GLY A N 1
ATOM 967 C CA . GLY A 1 122 ? 7.517 -8.788 -15.246 1.00 91.62 122 GLY A CA 1
ATOM 968 C C . GLY A 1 122 ? 6.908 -9.573 -14.077 1.00 91.62 122 GLY A C 1
ATOM 969 O O . GLY A 1 122 ? 7.164 -10.775 -13.967 1.00 91.62 122 GLY A O 1
ATOM 970 N N . LEU A 1 123 ? 6.077 -8.941 -13.242 1.00 93.12 123 LEU A N 1
ATOM 971 C CA . LEU A 1 123 ? 5.320 -9.603 -12.178 1.00 93.12 123 LEU A CA 1
ATOM 972 C C . LEU A 1 123 ? 4.024 -10.223 -12.740 1.00 93.12 123 LEU A C 1
ATOM 974 O O . LEU A 1 123 ? 3.313 -9.580 -13.510 1.00 93.12 123 LEU A O 1
ATOM 978 N N . GLU A 1 124 ? 3.714 -11.474 -12.398 1.00 92.19 124 GLU A N 1
ATOM 979 C CA . GLU A 1 124 ? 2.563 -12.197 -12.975 1.00 92.19 124 GLU A CA 1
ATOM 980 C C . GLU A 1 124 ? 1.225 -11.811 -12.342 1.00 92.19 124 GLU A C 1
ATOM 982 O O . GLU A 1 124 ? 0.213 -11.732 -13.035 1.00 92.19 124 GLU A O 1
ATOM 987 N N . ALA A 1 125 ? 1.229 -11.526 -11.044 1.00 92.94 125 ALA A N 1
ATOM 988 C CA . ALA A 1 125 ? 0.085 -11.020 -10.302 1.00 92.94 125 ALA A CA 1
ATOM 989 C C . ALA A 1 125 ? 0.552 -9.917 -9.341 1.00 92.94 125 ALA A C 1
ATOM 991 O O . ALA A 1 125 ? 1.729 -9.873 -9.001 1.00 92.94 125 ALA A O 1
ATOM 992 N N . PRO A 1 126 ? -0.320 -9.000 -8.901 1.00 95.56 126 PRO A N 1
ATOM 993 C CA . PRO A 1 126 ? 0.066 -8.003 -7.910 1.00 95.56 126 PRO A CA 1
ATOM 994 C C . PRO A 1 126 ? 0.531 -8.657 -6.605 1.00 95.56 126 PRO A C 1
ATOM 996 O O . PRO A 1 126 ? -0.040 -9.654 -6.156 1.00 95.56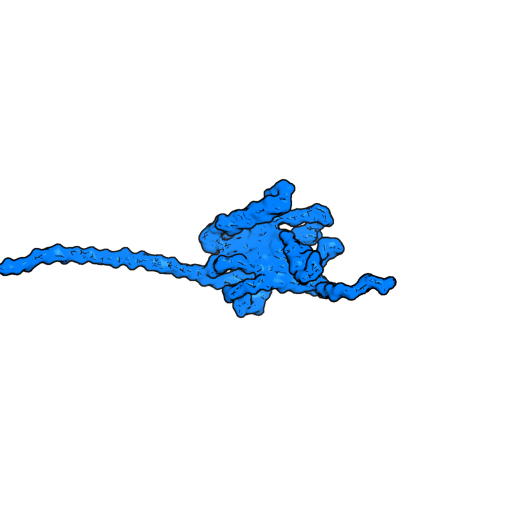 126 PRO A O 1
ATOM 999 N N . LEU A 1 127 ? 1.537 -8.063 -5.966 1.00 97.38 127 LEU A N 1
ATOM 1000 C CA . LEU A 1 127 ? 1.869 -8.390 -4.585 1.00 97.38 127 LEU A CA 1
ATOM 1001 C C . LEU A 1 127 ? 0.868 -7.688 -3.662 1.00 97.38 127 LEU A C 1
ATOM 1003 O O . LEU A 1 127 ? 0.651 -6.483 -3.788 1.00 97.38 127 LEU A O 1
ATOM 1007 N N . GLU A 1 128 ? 0.286 -8.443 -2.732 1.00 97.44 128 GLU A N 1
ATOM 1008 C CA . GLU A 1 128 ? -0.724 -7.962 -1.788 1.00 97.44 128 GLU A CA 1
ATOM 1009 C C . GLU A 1 128 ? -0.160 -7.943 -0.360 1.00 97.44 128 GLU A C 1
ATOM 1011 O O . GLU A 1 128 ? 0.443 -8.919 0.107 1.00 97.44 128 GLU A O 1
ATOM 1016 N N . MET A 1 129 ? -0.384 -6.831 0.336 1.00 96.62 129 MET A N 1
ATOM 1017 C CA . MET A 1 129 ? -0.034 -6.620 1.735 1.00 96.62 129 MET A CA 1
ATOM 1018 C C . MET A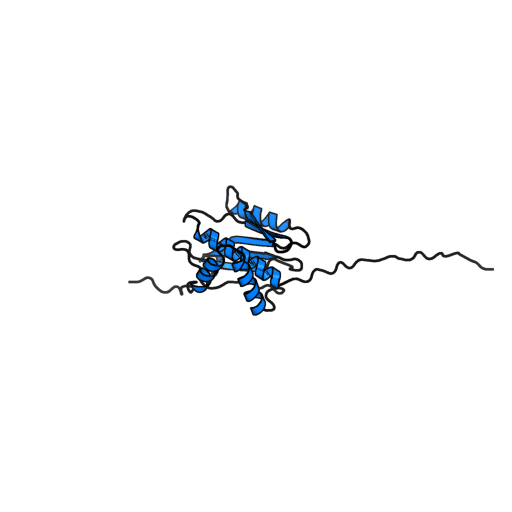 1 129 ? -1.263 -6.145 2.508 1.00 96.62 129 MET A C 1
ATOM 1020 O O . MET A 1 129 ? -1.909 -5.174 2.124 1.00 96.62 129 MET A O 1
ATOM 1024 N N . PHE A 1 130 ? -1.545 -6.795 3.629 1.00 95.81 130 PHE A N 1
ATOM 1025 C CA . PHE A 1 130 ? -2.607 -6.443 4.558 1.00 95.81 130 PHE A CA 1
ATOM 1026 C C . PHE A 1 130 ? -1.985 -5.886 5.838 1.00 95.81 130 PHE A C 1
ATOM 1028 O O . PHE A 1 130 ? -1.029 -6.454 6.375 1.00 95.81 130 PHE A O 1
ATOM 1035 N N . VAL A 1 131 ? -2.526 -4.775 6.328 1.00 94.69 131 VAL A N 1
ATOM 1036 C CA . VAL A 1 131 ? -2.074 -4.134 7.567 1.00 94.69 131 VAL A CA 1
ATOM 1037 C C . VAL A 1 131 ? -3.277 -3.908 8.461 1.00 94.69 131 VAL A C 1
ATOM 1039 O O . VAL A 1 131 ? -4.193 -3.184 8.074 1.00 94.69 131 VAL A O 1
ATOM 1042 N N . TYR A 1 132 ? -3.298 -4.526 9.640 1.00 93.12 132 TYR A N 1
ATOM 1043 C CA . TYR A 1 132 ? -4.363 -4.261 10.599 1.00 93.12 132 TYR A CA 1
ATOM 1044 C C . TYR A 1 132 ? -4.205 -2.873 11.199 1.00 93.12 132 TYR A C 1
ATOM 1046 O O . TYR A 1 132 ? -3.096 -2.363 11.390 1.00 93.12 132 TYR A O 1
ATOM 1054 N N . TYR A 1 133 ? -5.336 -2.273 11.529 1.00 91.50 133 TYR A N 1
ATOM 1055 C CA . TYR A 1 133 ? -5.370 -0.991 12.199 1.00 91.50 133 TYR A CA 1
ATOM 1056 C C . TYR A 1 133 ? -6.641 -0.870 13.040 1.00 91.50 133 TYR A C 1
ATOM 1058 O O . TYR A 1 133 ? -7.615 -1.597 12.846 1.00 91.50 133 TYR A O 1
ATOM 1066 N N . ARG A 1 134 ? -6.617 0.060 13.990 1.00 87.88 134 ARG A N 1
ATOM 1067 C CA . ARG A 1 134 ? -7.785 0.562 14.711 1.00 87.88 134 ARG A CA 1
ATOM 1068 C C . ARG A 1 134 ? -7.999 2.005 14.278 1.00 87.88 134 ARG A C 1
ATOM 1070 O O . ARG A 1 134 ? -7.028 2.752 14.212 1.00 87.88 134 ARG A O 1
ATOM 1077 N N . ARG A 1 135 ? -9.248 2.389 14.007 1.00 84.25 135 ARG A N 1
ATOM 1078 C CA . ARG A 1 135 ? -9.612 3.755 13.593 1.00 84.25 135 ARG A CA 1
ATOM 1079 C C . ARG A 1 135 ? -9.508 4.773 14.729 1.00 84.25 135 ARG A C 1
ATOM 1081 O O . ARG A 1 135 ? -8.942 5.836 14.525 1.00 84.25 135 ARG A O 1
ATOM 1088 N N . GLU A 1 136 ? -9.985 4.429 15.929 1.00 83.75 136 GLU A N 1
ATOM 1089 C CA . GLU A 1 136 ? -10.099 5.375 17.048 1.00 83.75 136 GLU A CA 1
ATOM 1090 C C . GLU A 1 136 ? -9.540 4.801 18.372 1.00 83.75 136 GLU A C 1
ATOM 1092 O O . GLU A 1 136 ? -10.038 3.778 18.855 1.00 83.75 136 GLU A O 1
ATOM 1097 N N . PRO A 1 137 ? -8.503 5.423 18.971 1.00 85.25 137 PRO A N 1
ATOM 1098 C CA . PRO A 1 137 ? -7.568 6.325 18.296 1.00 85.25 137 PRO A CA 1
ATOM 1099 C C . PRO A 1 137 ? -6.811 5.567 17.198 1.00 85.25 137 PRO A C 1
ATOM 1101 O O . PRO A 1 137 ? -6.529 4.372 17.369 1.00 85.25 137 PRO A O 1
ATOM 1104 N N . PHE A 1 138 ? -6.438 6.261 16.114 1.00 89.06 138 PHE A N 1
ATOM 1105 C CA . PHE A 1 138 ? -5.740 5.628 14.992 1.00 89.06 138 PHE A CA 1
ATOM 1106 C C . PHE A 1 138 ? -4.453 4.941 15.455 1.00 89.06 138 PHE A C 1
ATOM 1108 O O . PHE A 1 138 ? -3.557 5.594 16.008 1.00 89.06 138 PHE A O 1
ATOM 1115 N N . ARG A 1 139 ? -4.347 3.630 15.223 1.00 90.94 139 ARG A N 1
ATOM 1116 C CA . ARG A 1 139 ? -3.151 2.823 15.506 1.00 90.94 139 ARG A CA 1
ATOM 1117 C C . ARG A 1 139 ? -3.009 1.709 14.487 1.00 90.94 139 ARG A C 1
ATOM 1119 O O . ARG A 1 139 ? -3.996 1.075 14.131 1.00 90.94 139 ARG A O 1
ATOM 1126 N N . LEU A 1 140 ? -1.776 1.425 14.082 1.00 93.12 140 LEU A N 1
ATOM 1127 C CA . LEU A 1 140 ? -1.460 0.168 13.412 1.00 93.12 140 LEU A CA 1
ATOM 1128 C C . LEU A 1 140 ? -1.441 -0.961 14.444 1.00 93.12 140 LEU A C 1
ATOM 1130 O O . LEU A 1 140 ? -1.024 -0.756 15.585 1.00 93.12 140 LEU A O 1
ATOM 1134 N N . VAL A 1 141 ? -1.903 -2.139 14.038 1.00 91.31 141 VAL A N 1
ATOM 1135 C CA . VAL A 1 141 ? -1.923 -3.350 14.863 1.00 91.31 141 VAL A CA 1
ATOM 1136 C C . VAL A 1 141 ? -1.111 -4.420 14.136 1.00 91.31 141 VAL A C 1
ATOM 1138 O O . VAL A 1 141 ? -1.301 -4.641 12.943 1.00 91.31 141 VAL A O 1
ATOM 1141 N N . GLN A 1 142 ? -0.217 -5.101 14.851 1.00 82.19 142 GLN A N 1
ATOM 1142 C CA . GLN A 1 142 ? 0.784 -6.020 14.303 1.00 82.19 142 GLN A CA 1
ATOM 1143 C C . GLN A 1 142 ? 1.692 -5.392 13.224 1.00 82.19 142 GLN A C 1
ATOM 1145 O O . GLN A 1 142 ? 1.694 -4.191 12.965 1.00 82.19 142 GLN A O 1
ATOM 1150 N N . GLY A 1 143 ? 2.527 -6.244 12.622 1.00 76.38 143 GLY A N 1
ATOM 1151 C CA . GLY A 1 143 ? 3.260 -5.949 11.399 1.00 76.38 143 GLY A CA 1
ATOM 1152 C C . GLY A 1 143 ? 2.481 -6.314 10.132 1.00 76.38 143 GLY A C 1
ATOM 1153 O O . GLY A 1 143 ? 1.295 -6.628 10.142 1.00 76.38 143 GLY A O 1
ATOM 1154 N N . PHE A 1 144 ? 3.191 -6.291 9.012 1.00 88.06 144 PHE A N 1
ATOM 1155 C CA . PHE A 1 144 ? 2.632 -6.520 7.685 1.00 88.06 144 PHE A CA 1
ATOM 1156 C C . PHE A 1 144 ? 2.345 -8.002 7.417 1.00 88.06 144 PHE A C 1
ATOM 1158 O O . PHE A 1 144 ? 3.259 -8.833 7.463 1.00 88.06 144 PHE A O 1
ATOM 1165 N N . LEU A 1 145 ? 1.103 -8.323 7.052 1.00 91.88 145 LEU A N 1
ATOM 1166 C CA . LEU A 1 145 ? 0.751 -9.622 6.490 1.00 91.88 145 LEU A CA 1
ATOM 1167 C C . LEU A 1 145 ? 0.909 -9.573 4.977 1.00 91.88 145 LEU A C 1
ATOM 1169 O O . LEU A 1 145 ? 0.272 -8.781 4.292 1.00 91.88 145 LEU A O 1
ATOM 1173 N N . TRP A 1 146 ? 1.748 -10.444 4.443 1.00 93.69 146 TRP A N 1
ATOM 1174 C CA . TRP A 1 146 ? 2.013 -10.508 3.014 1.00 93.69 146 TRP A CA 1
ATOM 1175 C C . TRP A 1 146 ? 1.388 -11.761 2.437 1.00 93.69 146 TRP A C 1
ATOM 1177 O O . TRP A 1 146 ? 1.592 -12.846 2.981 1.00 93.69 146 TRP A O 1
ATOM 1187 N N . LYS A 1 147 ? 0.689 -11.629 1.313 1.00 93.88 147 LYS A N 1
ATOM 1188 C CA . LYS A 1 147 ? 0.297 -12.802 0.539 1.00 93.88 147 LYS A CA 1
ATOM 1189 C C . LYS A 1 147 ? 1.536 -13.440 -0.079 1.00 93.88 147 LYS A C 1
ATOM 1191 O O . LYS A 1 147 ? 2.407 -12.734 -0.594 1.00 93.88 147 LYS A O 1
ATOM 1196 N N . ASP A 1 148 ? 1.603 -14.765 -0.032 1.00 94.06 148 ASP A N 1
ATOM 1197 C CA . ASP A 1 148 ? 2.690 -15.508 -0.660 1.00 94.06 148 ASP A CA 1
ATOM 1198 C C . ASP A 1 148 ? 2.761 -15.189 -2.156 1.00 94.06 148 ASP A C 1
ATOM 1200 O O . ASP A 1 148 ? 1.757 -15.231 -2.871 1.00 94.06 148 ASP A O 1
ATOM 1204 N N . HIS A 1 149 ? 3.965 -14.860 -2.623 1.00 95.12 149 HIS A N 1
ATOM 1205 C CA . HIS A 1 149 ? 4.214 -14.505 -4.012 1.00 95.12 149 HIS A CA 1
ATOM 1206 C C . HIS A 1 149 ? 5.565 -15.077 -4.470 1.00 95.12 149 HIS A C 1
ATOM 1208 O O . HIS A 1 149 ? 6.600 -14.676 -3.937 1.00 95.12 149 HIS A O 1
ATOM 1214 N N . PRO A 1 150 ? 5.605 -15.977 -5.470 1.00 93.50 150 PRO A N 1
ATOM 1215 C CA . PRO A 1 150 ? 6.816 -16.727 -5.813 1.00 93.50 150 PRO A CA 1
ATOM 1216 C C . PRO A 1 150 ? 7.920 -15.865 -6.433 1.00 93.50 150 PRO A C 1
ATOM 1218 O O . PRO A 1 150 ? 9.088 -16.228 -6.354 1.00 93.50 150 PRO A O 1
ATOM 1221 N N . GLN A 1 151 ? 7.564 -14.736 -7.054 1.00 94.25 151 GLN A N 1
ATOM 1222 C CA . GLN A 1 151 ? 8.530 -13.860 -7.725 1.00 94.25 151 GLN A CA 1
ATOM 1223 C C . GLN A 1 151 ? 9.053 -12.724 -6.842 1.00 94.25 151 GLN A C 1
ATOM 1225 O O . GLN A 1 151 ? 10.122 -12.203 -7.128 1.00 94.25 151 GLN A O 1
ATOM 1230 N N . ALA A 1 152 ? 8.317 -12.312 -5.807 1.00 95.31 152 ALA A N 1
ATOM 1231 C CA . ALA A 1 152 ? 8.599 -11.074 -5.079 1.00 95.31 152 ALA A CA 1
ATOM 1232 C C . ALA A 1 152 ? 9.291 -11.355 -3.743 1.00 95.31 152 ALA A C 1
ATOM 1234 O O . ALA A 1 152 ? 9.219 -12.477 -3.235 1.00 95.31 152 ALA A O 1
ATOM 1235 N N . ARG A 1 153 ? 9.926 -10.334 -3.159 1.00 94.75 153 ARG A N 1
ATOM 1236 C CA . ARG A 1 153 ? 10.574 -10.394 -1.836 1.00 94.75 153 ARG A CA 1
ATOM 1237 C C . ARG A 1 153 ? 11.641 -11.493 -1.743 1.00 94.75 153 ARG A C 1
ATOM 1239 O O . ARG A 1 153 ? 11.761 -12.152 -0.705 1.00 94.75 153 ARG A O 1
ATOM 1246 N N . GLN A 1 154 ? 12.401 -11.691 -2.824 1.00 93.12 154 GLN A N 1
ATOM 1247 C CA . GLN A 1 154 ? 13.451 -12.719 -2.895 1.00 93.12 154 GLN A CA 1
ATOM 1248 C C . GLN A 1 154 ? 14.600 -12.393 -1.936 1.00 93.12 154 GLN A C 1
ATOM 1250 O O . GLN A 1 154 ? 15.076 -13.261 -1.208 1.00 93.12 154 GLN A O 1
ATOM 1255 N N . ASP A 1 155 ? 14.981 -11.115 -1.879 1.00 94.81 155 ASP A N 1
ATOM 1256 C CA . ASP A 1 155 ? 15.839 -10.563 -0.835 1.00 94.81 155 ASP A CA 1
ATOM 1257 C C . ASP A 1 155 ? 14.989 -9.700 0.101 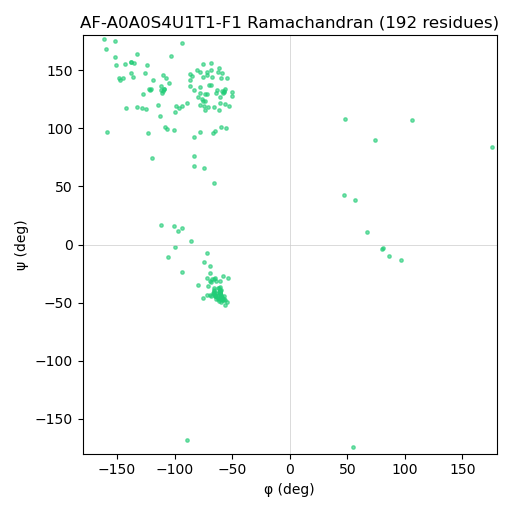1.00 94.81 155 ASP A C 1
ATOM 1259 O O . ASP A 1 155 ? 14.673 -8.542 -0.177 1.00 94.81 155 ASP A O 1
ATOM 1263 N N . ARG A 1 156 ? 14.606 -10.275 1.244 1.00 93.94 156 ARG A N 1
ATOM 1264 C CA . ARG A 1 156 ? 13.730 -9.604 2.213 1.00 93.94 156 ARG A CA 1
ATOM 1265 C C . ARG A 1 156 ? 14.360 -8.348 2.819 1.00 93.94 156 ARG A C 1
ATOM 1267 O O . ARG A 1 156 ? 13.619 -7.427 3.160 1.00 93.94 156 ARG A O 1
ATOM 1274 N N . ALA A 1 157 ? 15.684 -8.307 2.977 1.00 95.94 157 ALA A N 1
ATOM 1275 C CA . ALA A 1 157 ? 16.366 -7.171 3.591 1.00 95.94 157 ALA A CA 1
ATOM 1276 C C . ALA A 1 157 ? 16.438 -5.993 2.614 1.00 95.94 157 ALA A C 1
ATOM 1278 O O . ALA A 1 157 ? 16.075 -4.871 2.978 1.00 95.94 157 ALA A O 1
ATOM 1279 N N . ALA A 1 158 ? 16.822 -6.259 1.362 1.00 96.75 158 ALA A N 1
ATOM 1280 C CA . ALA A 1 158 ? 16.805 -5.252 0.303 1.00 96.75 158 ALA A CA 1
ATOM 1281 C C . ALA A 1 158 ? 15.381 -4.732 0.052 1.00 96.75 158 ALA A C 1
ATOM 1283 O O . ALA A 1 158 ? 15.165 -3.520 -0.010 1.00 96.75 158 ALA A O 1
ATOM 1284 N N . PHE A 1 159 ? 14.396 -5.634 0.014 1.00 97.38 159 PHE A N 1
ATOM 1285 C CA . PHE A 1 159 ? 12.990 -5.268 -0.134 1.00 97.38 159 PHE A CA 1
ATOM 1286 C C . PHE A 1 159 ? 12.519 -4.351 1.001 1.00 97.38 159 PHE A C 1
ATOM 1288 O O . PHE A 1 159 ? 11.921 -3.309 0.749 1.00 97.38 159 PHE A O 1
ATOM 1295 N N . ALA A 1 160 ? 12.816 -4.688 2.260 1.00 96.94 160 ALA A N 1
ATOM 1296 C CA . ALA A 1 160 ? 12.437 -3.855 3.402 1.00 96.94 160 ALA A CA 1
ATOM 1297 C C . ALA A 1 160 ? 13.089 -2.459 3.354 1.00 96.94 160 ALA A C 1
ATOM 1299 O O . ALA A 1 160 ? 12.442 -1.464 3.688 1.00 96.94 160 ALA A O 1
ATOM 1300 N N . ALA A 1 161 ? 14.345 -2.368 2.905 1.00 98.19 161 ALA A N 1
ATOM 1301 C CA . ALA A 1 161 ? 15.037 -1.093 2.745 1.00 98.19 161 ALA A CA 1
ATOM 1302 C C . ALA A 1 161 ? 14.376 -0.206 1.675 1.00 98.19 161 ALA A C 1
ATOM 1304 O O . ALA A 1 161 ? 14.156 0.983 1.913 1.00 98.19 161 ALA A O 1
ATOM 1305 N N . GLU A 1 162 ? 14.009 -0.774 0.525 1.00 98.38 162 GLU A N 1
ATOM 1306 C CA . GLU A 1 162 ? 13.311 -0.045 -0.543 1.00 98.38 162 GLU A CA 1
ATOM 1307 C C . GLU A 1 162 ? 11.868 0.304 -0.181 1.00 98.38 162 GLU A C 1
ATOM 1309 O O . GLU A 1 162 ? 11.409 1.407 -0.471 1.00 98.38 162 GLU A O 1
ATOM 1314 N N . PHE A 1 163 ? 11.176 -0.575 0.541 1.00 98.38 163 PHE A N 1
ATOM 1315 C CA . PHE A 1 163 ? 9.860 -0.281 1.099 1.00 98.38 163 PHE A CA 1
ATOM 1316 C C . PHE A 1 163 ? 9.916 0.928 2.041 1.00 98.38 163 PHE A C 1
ATOM 1318 O O . PHE A 1 163 ? 9.129 1.864 1.901 1.00 98.38 163 PHE A O 1
ATOM 1325 N N . LYS A 1 164 ? 10.911 0.982 2.939 1.00 98.19 164 LYS A N 1
ATOM 1326 C CA . LYS A 1 164 ? 11.146 2.151 3.800 1.00 98.19 164 LYS A CA 1
ATOM 1327 C C . LYS A 1 164 ? 11.453 3.416 2.992 1.00 98.19 164 LYS A C 1
ATOM 1329 O O . LYS A 1 164 ? 10.949 4.483 3.334 1.00 98.19 164 LYS A O 1
ATOM 1334 N N . ARG A 1 165 ? 12.240 3.315 1.914 1.00 98.38 165 ARG A N 1
ATOM 1335 C CA . ARG A 1 165 ? 12.480 4.449 1.000 1.00 98.38 165 ARG A CA 1
ATOM 1336 C C . ARG A 1 165 ? 11.177 4.937 0.371 1.00 98.38 165 ARG A C 1
ATOM 1338 O O . ARG A 1 165 ? 10.953 6.139 0.350 1.00 98.38 165 ARG A O 1
ATOM 1345 N N . GLY A 1 166 ? 10.308 4.022 -0.058 1.00 98.38 166 GLY A N 1
ATOM 1346 C CA . GLY A 1 166 ? 8.974 4.336 -0.569 1.00 98.38 166 GLY A CA 1
ATOM 1347 C C . GLY A 1 166 ? 8.109 5.108 0.427 1.00 98.38 166 GLY A C 1
ATOM 1348 O O . GLY A 1 166 ? 7.503 6.107 0.053 1.00 98.38 166 GLY A O 1
ATOM 1349 N N . ILE A 1 167 ? 8.100 4.700 1.702 1.00 98.44 167 ILE A N 1
ATOM 1350 C CA . ILE A 1 167 ? 7.391 5.431 2.770 1.00 98.44 167 ILE A CA 1
ATOM 1351 C C . ILE A 1 167 ? 7.890 6.876 2.864 1.00 98.44 167 ILE A C 1
ATOM 1353 O O . ILE A 1 167 ? 7.101 7.814 2.908 1.00 98.44 167 ILE A O 1
ATOM 1357 N N . LEU A 1 168 ? 9.211 7.057 2.864 1.00 98.38 168 LEU A N 1
ATOM 1358 C CA . LEU A 1 168 ? 9.861 8.358 3.032 1.00 98.38 168 LEU A CA 1
ATOM 1359 C C . LEU A 1 168 ? 9.724 9.295 1.821 1.00 98.38 168 LEU A C 1
ATOM 1361 O O . LEU A 1 168 ? 10.104 10.457 1.916 1.00 98.38 168 LEU A O 1
ATOM 1365 N N . MET A 1 169 ? 9.181 8.827 0.694 1.00 97.56 169 MET A N 1
ATOM 1366 C CA . MET A 1 169 ? 8.874 9.687 -0.455 1.00 97.56 169 MET A CA 1
ATOM 1367 C C . MET A 1 169 ? 7.641 10.573 -0.222 1.00 97.56 169 MET A C 1
ATOM 1369 O O . MET A 1 169 ? 7.422 11.519 -0.977 1.00 97.56 169 MET A O 1
ATOM 1373 N N . GLN A 1 170 ? 6.827 10.268 0.791 1.00 95.44 170 GLN A N 1
ATOM 1374 C CA . GLN A 1 170 ? 5.685 11.091 1.174 1.00 95.44 170 GLN A CA 1
ATOM 1375 C C . GLN A 1 170 ? 6.099 12.203 2.149 1.00 95.44 170 GLN A C 1
ATOM 1377 O O . GLN A 1 170 ? 6.928 11.956 3.027 1.00 95.44 170 GLN A O 1
ATOM 1382 N N . PRO A 1 171 ? 5.468 13.394 2.102 1.00 96.25 171 PRO A N 1
ATOM 1383 C CA . PRO A 1 171 ? 5.725 14.464 3.074 1.00 96.25 171 PRO A CA 1
ATOM 1384 C C . PRO A 1 171 ? 5.477 14.053 4.535 1.00 96.25 171 PRO A C 1
ATOM 1386 O O . PRO A 1 171 ? 6.093 14.592 5.447 1.00 96.25 171 PRO A O 1
ATOM 1389 N N . PHE A 1 172 ? 4.590 13.082 4.756 1.00 95.38 172 PHE A N 1
ATOM 1390 C CA . PHE A 1 172 ? 4.253 12.502 6.062 1.00 95.38 172 PHE A CA 1
ATOM 1391 C C . PHE A 1 172 ? 4.944 11.145 6.311 1.00 95.38 172 PHE A C 1
ATOM 1393 O O . PHE A 1 172 ? 4.552 10.392 7.205 1.00 95.38 172 PHE A O 1
ATOM 1400 N N . GLY A 1 173 ? 5.975 10.805 5.529 1.00 97.12 173 GLY A N 1
ATOM 1401 C CA . GLY A 1 173 ? 6.664 9.516 5.608 1.00 97.12 173 GLY A CA 1
ATOM 1402 C C . GLY A 1 173 ? 7.292 9.240 6.979 1.00 97.12 173 GLY A C 1
ATOM 1403 O O . GLY A 1 173 ? 7.189 8.126 7.486 1.00 97.12 173 GLY A O 1
ATOM 1404 N N . GLU A 1 174 ? 7.879 10.251 7.627 1.00 97.75 174 GLU A N 1
ATOM 1405 C CA . GLU A 1 174 ? 8.448 10.104 8.977 1.00 97.75 174 GLU A CA 1
ATOM 1406 C C . GLU A 1 174 ? 7.375 9.778 10.023 1.00 97.75 174 GLU A C 1
ATOM 1408 O O . GLU A 1 174 ? 7.552 8.858 10.820 1.00 97.75 174 GLU A O 1
ATOM 1413 N N . GLN A 1 175 ? 6.231 10.468 9.973 1.00 96.00 175 GLN A N 1
ATOM 1414 C CA . GLN A 1 175 ? 5.090 10.175 10.843 1.00 96.00 175 GLN A CA 1
ATOM 1415 C C . GLN A 1 175 ? 4.573 8.751 10.602 1.00 96.00 175 GLN A C 1
ATOM 1417 O O . GLN A 1 175 ? 4.290 8.019 11.548 1.00 96.00 175 GLN A O 1
ATOM 1422 N N . CYS A 1 176 ? 4.509 8.318 9.341 1.00 96.56 176 CYS A N 1
ATOM 1423 C CA . CYS A 1 176 ? 4.133 6.949 9.008 1.00 96.56 176 CYS A CA 1
ATOM 1424 C C . CYS A 1 176 ? 5.099 5.917 9.615 1.00 96.56 176 CYS A C 1
ATOM 1426 O O . CYS A 1 176 ? 4.645 4.885 10.106 1.00 96.56 176 CYS A O 1
ATOM 1428 N N . LEU A 1 177 ? 6.413 6.171 9.611 1.00 96.19 177 LEU A N 1
ATOM 1429 C CA . LEU A 1 177 ? 7.380 5.277 10.260 1.00 96.19 177 LEU A CA 1
ATOM 1430 C C . LEU A 1 177 ? 7.193 5.233 11.777 1.00 96.19 177 LEU A C 1
ATOM 1432 O O . LEU A 1 177 ? 7.241 4.148 12.349 1.00 96.19 177 LEU A O 1
ATOM 1436 N N . GLN A 1 178 ? 6.901 6.368 12.413 1.00 94.38 178 GLN A N 1
ATOM 1437 C CA . GLN A 1 178 ? 6.571 6.399 13.841 1.00 94.38 178 GLN A CA 1
ATOM 1438 C C . GLN A 1 178 ? 5.328 5.551 14.145 1.00 94.38 178 GLN A C 1
ATOM 1440 O O . GLN A 1 178 ? 5.329 4.800 15.117 1.00 94.38 178 GLN A O 1
ATOM 1445 N N . CYS A 1 179 ? 4.296 5.592 13.291 1.00 93.00 179 CYS A N 1
ATOM 1446 C CA . CYS A 1 179 ? 3.129 4.715 13.433 1.00 93.00 179 CYS A CA 1
ATOM 1447 C C . CYS A 1 179 ? 3.494 3.226 13.339 1.00 93.00 179 CYS A C 1
ATOM 1449 O O . CYS A 1 179 ? 2.900 2.416 14.046 1.00 93.00 179 CYS A O 1
ATOM 1451 N N . VAL A 1 180 ? 4.454 2.859 12.482 1.00 93.31 180 VAL A N 1
ATOM 1452 C CA . VAL A 1 180 ? 4.946 1.475 12.363 1.00 93.31 180 VAL A CA 1
ATOM 1453 C C . VAL A 1 180 ? 5.738 1.061 13.605 1.00 93.31 180 VAL A C 1
ATOM 1455 O O . VAL A 1 180 ? 5.543 -0.039 14.112 1.00 93.31 180 VAL A O 1
ATOM 1458 N N . GLU A 1 181 ? 6.605 1.932 14.122 1.00 92.06 181 GLU A N 1
ATOM 1459 C CA . GLU A 1 181 ? 7.399 1.673 15.334 1.00 92.06 181 GLU A CA 1
ATOM 1460 C C . GLU A 1 181 ? 6.528 1.543 16.593 1.00 92.06 181 GLU A C 1
ATOM 1462 O O . GLU A 1 181 ? 6.879 0.815 17.519 1.00 92.06 181 GLU A O 1
ATOM 1467 N N . GLN A 1 182 ? 5.384 2.227 16.613 1.00 91.19 182 GLN A N 1
ATOM 1468 C CA . GLN A 1 182 ? 4.419 2.228 17.714 1.00 91.19 182 GLN A CA 1
ATOM 1469 C C . GLN A 1 182 ? 3.255 1.247 17.501 1.00 91.19 182 GLN A C 1
ATOM 1471 O O . GLN A 1 182 ? 2.259 1.329 18.224 1.00 91.19 182 GLN A O 1
ATOM 1476 N N . ALA A 1 183 ? 3.342 0.354 16.508 1.00 91.19 183 ALA A N 1
ATOM 1477 C CA . ALA A 1 183 ? 2.275 -0.595 16.218 1.00 91.19 183 ALA A CA 1
ATOM 1478 C C . ALA A 1 183 ? 1.976 -1.484 17.438 1.00 91.19 183 ALA A C 1
ATOM 1480 O O . ALA A 1 183 ? 2.879 -2.038 18.071 1.00 91.19 183 ALA A O 1
ATOM 1481 N N . GLU A 1 184 ? 0.693 -1.622 17.770 1.00 89.00 184 GLU A N 1
ATOM 1482 C CA . GLU A 1 184 ? 0.249 -2.428 18.907 1.00 89.00 184 GLU A CA 1
ATOM 1483 C C . GLU A 1 184 ? 0.423 -3.923 18.594 1.00 89.00 184 GLU A C 1
ATOM 1485 O O . GLU A 1 184 ? 0.228 -4.338 17.449 1.00 89.00 184 GLU A O 1
ATOM 1490 N N . PRO A 1 185 ? 0.751 -4.780 19.574 1.00 83.12 185 PRO A N 1
ATOM 1491 C CA . PRO A 1 185 ? 0.640 -6.219 19.373 1.00 83.12 185 PRO A CA 1
ATOM 1492 C C . PRO A 1 185 ? -0.824 -6.586 19.095 1.00 83.12 185 PRO A C 1
ATOM 1494 O O . PRO A 1 185 ? -1.747 -5.928 19.574 1.00 83.12 185 PRO A O 1
ATOM 1497 N N . PHE A 1 186 ? -1.057 -7.663 18.345 1.00 71.25 186 PHE A N 1
ATOM 1498 C CA . PHE A 1 186 ? -2.402 -8.245 18.291 1.00 71.25 186 PHE A CA 1
ATOM 1499 C C . PHE A 1 186 ? -2.771 -8.670 19.700 1.00 71.25 186 PHE A C 1
ATOM 1501 O O . PHE A 1 186 ? -2.000 -9.391 20.334 1.00 71.25 186 PHE A O 1
ATOM 1508 N N . GLY A 1 187 ? -3.922 -8.228 20.189 1.00 65.38 187 GLY A N 1
ATOM 1509 C CA . GLY A 1 187 ? -4.431 -8.756 21.440 1.00 65.38 187 GLY A CA 1
ATOM 1510 C C . GLY A 1 187 ? -4.659 -10.256 21.289 1.00 65.38 187 GLY A C 1
ATOM 1511 O O . GLY A 1 187 ? -5.450 -10.679 20.445 1.00 65.38 187 GLY A O 1
ATOM 1512 N N . ASP A 1 188 ? -4.010 -11.060 22.130 1.00 46.00 188 ASP A N 1
ATOM 1513 C CA . ASP A 1 188 ? -4.605 -12.329 22.524 1.00 46.00 188 ASP A CA 1
ATOM 1514 C C . ASP A 1 188 ? -5.962 -11.971 23.135 1.00 46.00 188 ASP A C 1
ATOM 1516 O O . ASP A 1 188 ? -6.053 -11.042 23.939 1.00 46.00 188 ASP A O 1
ATOM 1520 N N . GLY A 1 189 ? -7.036 -12.637 22.721 1.00 46.62 189 GLY A N 1
ATOM 1521 C CA . GLY A 1 189 ? -8.391 -12.396 23.218 1.00 46.62 189 GLY A CA 1
ATOM 1522 C C . GLY A 1 189 ? -8.582 -12.753 24.700 1.00 46.62 189 GLY A C 1
ATOM 1523 O O . GLY A 1 189 ? -9.491 -13.508 25.032 1.00 46.62 189 GLY A O 1
ATOM 1524 N N . SER A 1 190 ? -7.750 -12.236 25.605 1.00 37.09 190 SER A N 1
ATOM 1525 C CA . SER A 1 190 ? -7.859 -12.394 27.046 1.00 37.09 190 SER A CA 1
ATOM 1526 C C . SER A 1 190 ? -8.292 -11.089 27.714 1.00 37.09 190 SER A C 1
ATOM 1528 O O . SER A 1 190 ? -7.502 -10.190 27.995 1.00 37.09 190 SER A O 1
ATOM 1530 N N . THR A 1 191 ? -9.589 -11.098 28.023 1.00 41.19 191 THR A N 1
ATOM 1531 C CA . THR A 1 191 ? -10.219 -10.607 29.256 1.00 41.19 191 THR A CA 1
ATOM 1532 C C . THR A 1 191 ? -10.338 -9.101 29.470 1.00 41.19 191 THR A C 1
ATOM 1534 O O . THR A 1 191 ? -9.597 -8.493 30.235 1.00 41.19 191 THR A O 1
ATOM 1537 N N . GLY A 1 192 ? -11.465 -8.564 29.000 1.00 41.53 192 GLY A N 1
ATOM 1538 C CA . GLY A 1 192 ? -12.318 -7.833 29.930 1.00 41.53 192 GLY A CA 1
ATOM 1539 C C . GLY A 1 192 ? -12.886 -8.804 30.971 1.00 41.53 192 GLY A C 1
ATOM 1540 O O . GLY A 1 192 ? -13.562 -9.764 30.606 1.00 41.53 192 GLY A O 1
ATOM 1541 N N . SER A 1 193 ? -12.560 -8.587 32.248 1.00 38.50 193 SER A N 1
ATOM 1542 C CA . SER A 1 193 ? -13.402 -8.863 33.429 1.00 38.50 193 SER A CA 1
ATOM 1543 C C . SER A 1 193 ? -12.630 -8.569 34.721 1.00 38.50 193 SER A C 1
ATOM 1545 O O . SER A 1 193 ? -12.071 -9.480 35.330 1.00 38.50 193 SER A O 1
ATOM 1547 N N . ARG A 1 194 ? -12.620 -7.303 35.147 1.00 38.81 194 ARG A N 1
ATOM 1548 C CA . ARG A 1 194 ? -13.238 -6.783 36.387 1.00 38.81 194 ARG A CA 1
ATOM 1549 C C . ARG A 1 194 ? -12.761 -5.364 36.660 1.00 38.81 194 ARG A C 1
ATOM 1551 O O . ARG A 1 194 ? -11.537 -5.139 36.589 1.00 38.81 194 ARG A O 1
#

Solvent-accessible surface area (backbone atoms only — not comparable to full-atom values): 11259 Å² total; per-residue (Å²): 132,86,86,83,83,86,83,76,82,80,77,84,84,77,75,73,76,76,76,72,76,55,75,56,53,54,54,58,36,23,21,42,35,18,33,27,44,32,52,45,53,52,49,59,65,70,50,56,97,88,59,75,77,64,19,29,38,29,41,31,57,96,87,44,78,45,80,43,76,26,80,56,97,44,72,70,54,10,47,50,49,35,54,56,56,62,74,66,60,58,91,90,41,32,39,18,24,30,34,76,45,76,44,78,72,83,77,88,46,72,43,55,22,42,38,30,33,22,37,40,52,55,55,92,64,66,51,44,35,40,33,38,50,43,74,84,75,64,39,37,30,47,70,80,45,66,57,90,53,98,84,51,64,83,52,56,66,60,25,51,53,26,18,53,51,16,18,57,72,42,98,59,13,69,62,44,49,51,43,61,76,63,32,37,73,70,76,71,94,74,72,94,85,133

Radius of gyration: 23.42 Å; Cα contacts (8 Å, |Δi|>4): 309; chains: 1; bounding box: 42×47×108 Å

Sequence (194 aa):
MMGMVRHRHALPFNNVFQVKKPIMDDSRLARYLGYAFSQAVHLQHVLAPEELTVPYVVYWDHEVPTPVPYPATTQAEAVEHARAARAQHREGTGWSSGREGWLDLGNGTKAEVLLIEGWVPGLEAPLEMFVYYRREPFRLVQGFLWKDHPQARQDRAAFAAEFKRGILMQPFGEQCLQCVEQAEPFGDGSTGSR